Protein AF-A0A1W1H868-F1 (afdb_monomer_lite)

Structure (mmCIF, N/CA/C/O backbone):
data_AF-A0A1W1H868-F1
#
_entry.id   AF-A0A1W1H868-F1
#
loop_
_atom_site.group_PDB
_atom_site.id
_atom_site.type_symbol
_atom_site.label_atom_id
_atom_site.label_alt_id
_atom_site.label_comp_id
_atom_site.label_asym_id
_atom_site.label_entity_id
_atom_site.label_seq_id
_atom_site.pdbx_PDB_ins_code
_atom_site.Cartn_x
_atom_site.Cartn_y
_atom_site.Cartn_z
_atom_site.occupancy
_atom_site.B_iso_or_equiv
_atom_site.auth_seq_id
_atom_site.auth_comp_id
_atom_site.auth_asym_id
_atom_site.auth_atom_id
_atom_site.pdbx_PDB_model_num
ATOM 1 N N . MET A 1 1 ? -42.928 15.736 -30.503 1.00 44.91 1 MET A N 1
ATOM 2 C CA . MET A 1 1 ? -41.482 16.002 -30.664 1.00 44.91 1 MET A CA 1
ATOM 3 C C . MET A 1 1 ? -41.122 17.263 -29.892 1.00 44.91 1 MET A C 1
ATOM 5 O O . MET A 1 1 ? -41.537 18.339 -30.295 1.00 44.91 1 MET A O 1
ATOM 9 N N . ARG A 1 2 ? -40.428 17.141 -28.755 1.00 40.81 2 ARG A N 1
ATOM 10 C CA . ARG A 1 2 ? -39.846 18.272 -28.014 1.00 40.81 2 ARG A CA 1
ATOM 11 C C . ARG A 1 2 ? -38.346 18.014 -27.913 1.00 40.81 2 ARG A C 1
ATOM 13 O O . ARG A 1 2 ? -37.945 17.074 -27.236 1.00 40.81 2 ARG A O 1
ATOM 20 N N . LEU A 1 3 ? -37.556 18.799 -28.644 1.00 51.53 3 LEU A N 1
ATOM 21 C CA . LEU A 1 3 ? -36.102 18.819 -28.517 1.00 51.53 3 LEU A CA 1
ATOM 22 C C . LEU A 1 3 ? -35.737 19.536 -27.213 1.00 51.53 3 LEU A C 1
ATOM 24 O O . LEU A 1 3 ? -36.086 20.701 -27.033 1.00 51.53 3 LEU A O 1
ATOM 28 N N . PHE A 1 4 ? -35.026 18.843 -26.327 1.00 54.34 4 PHE A N 1
ATOM 29 C CA . PHE A 1 4 ? -34.315 19.463 -25.214 1.00 54.34 4 PHE A CA 1
ATOM 30 C C . PHE A 1 4 ? -32.932 19.897 -25.707 1.00 54.34 4 PHE A C 1
ATOM 32 O O . PHE A 1 4 ? -32.085 19.062 -26.014 1.00 54.34 4 PHE A O 1
ATOM 39 N N . PHE A 1 5 ? -32.720 21.208 -25.794 1.00 53.28 5 PHE A N 1
ATOM 40 C CA . PHE A 1 5 ? -31.397 21.803 -25.952 1.00 53.28 5 PHE A CA 1
ATOM 41 C C . PHE A 1 5 ? -30.721 21.860 -24.578 1.00 53.28 5 PHE A C 1
ATOM 43 O O . PHE A 1 5 ? -31.165 22.587 -23.692 1.00 53.28 5 PHE A O 1
ATOM 50 N N . LEU A 1 6 ? -29.649 21.088 -24.400 1.00 57.78 6 LEU A N 1
ATOM 51 C CA . LEU A 1 6 ? -28.722 21.229 -23.279 1.00 57.78 6 LEU A CA 1
ATOM 52 C C . LEU A 1 6 ? -27.732 22.350 -23.609 1.00 57.78 6 LEU A C 1
ATOM 54 O O . LEU A 1 6 ? -26.848 22.190 -24.449 1.00 57.78 6 LEU A O 1
ATOM 58 N N . THR A 1 7 ? -27.888 23.497 -22.956 1.00 54.53 7 THR A N 1
ATOM 59 C CA . THR A 1 7 ? -26.910 24.587 -22.986 1.00 54.53 7 THR A CA 1
ATOM 60 C C . THR A 1 7 ? -25.751 24.257 -22.047 1.00 54.53 7 THR A C 1
ATOM 62 O O . THR A 1 7 ? -25.921 24.230 -20.828 1.00 54.53 7 THR A O 1
ATOM 65 N N . PHE A 1 8 ? -24.571 24.012 -22.615 1.00 50.97 8 PHE A N 1
ATOM 66 C CA . PHE A 1 8 ? -23.306 23.931 -21.886 1.00 50.97 8 PHE A CA 1
ATOM 67 C C . PHE A 1 8 ? -22.877 25.334 -21.431 1.00 50.97 8 PHE A C 1
ATOM 69 O O . PHE A 1 8 ? -22.662 26.218 -22.258 1.00 50.97 8 PHE A O 1
ATOM 76 N N . TYR A 1 9 ? -22.720 25.531 -20.122 1.00 49.38 9 TYR A N 1
ATOM 77 C CA . TYR A 1 9 ? -22.023 26.693 -19.567 1.00 49.38 9 TYR A CA 1
ATOM 78 C C . TYR A 1 9 ? -20.514 26.401 -19.501 1.00 49.38 9 TYR A C 1
ATOM 80 O O . TYR A 1 9 ? -20.132 25.386 -18.914 1.00 49.38 9 TYR A O 1
ATOM 88 N N . PRO A 1 10 ? -19.636 27.262 -20.045 1.00 59.84 10 PRO A N 1
ATOM 89 C CA . PRO A 1 10 ? -18.201 27.134 -19.830 1.00 59.84 10 PRO A CA 1
ATOM 90 C C . PRO A 1 10 ? -17.824 27.588 -18.412 1.00 59.84 10 PRO A C 1
ATOM 92 O O . PRO A 1 10 ? -18.130 28.704 -17.989 1.00 59.84 10 PRO A O 1
ATOM 95 N N . VAL A 1 11 ? -17.133 26.714 -17.677 1.00 59.75 11 VAL A N 1
ATOM 96 C CA . VAL A 1 11 ? -16.491 27.032 -16.395 1.00 59.75 11 VAL A CA 1
ATOM 97 C C . VAL A 1 11 ? -15.183 27.766 -16.685 1.00 59.75 11 VAL A C 1
ATOM 99 O O . VAL A 1 11 ? -14.210 27.171 -17.142 1.00 59.75 11 VAL A O 1
ATOM 102 N N . SER A 1 12 ? -15.157 29.072 -16.425 1.00 51.81 12 SER A N 1
ATOM 103 C CA . SER A 1 12 ? -13.940 29.884 -16.499 1.00 51.81 12 SER A CA 1
ATOM 104 C C . SER A 1 12 ? -13.025 29.583 -15.310 1.00 51.81 12 SER A C 1
ATOM 106 O O . SER A 1 12 ? -13.289 30.017 -14.188 1.00 51.81 12 SER A O 1
ATOM 108 N N . VAL A 1 13 ? -11.932 28.861 -15.556 1.00 56.97 13 VAL A N 1
ATOM 109 C CA . VAL A 1 13 ? -10.847 28.663 -14.586 1.00 56.97 13 VAL A CA 1
ATOM 110 C C . VAL A 1 13 ? -9.992 29.932 -14.550 1.00 56.97 13 VAL A C 1
ATOM 112 O O . VAL A 1 13 ? -9.325 30.275 -15.525 1.00 56.97 13 VAL A O 1
ATOM 115 N N . LYS A 1 14 ? -10.028 30.657 -13.428 1.00 56.91 14 LYS A N 1
ATOM 116 C CA . LYS A 1 14 ? -9.094 31.755 -13.147 1.00 56.91 14 LYS A CA 1
ATOM 117 C C . LYS A 1 14 ? -7.753 31.156 -12.726 1.00 56.91 14 LYS A C 1
ATOM 119 O O . LYS A 1 14 ? -7.689 30.445 -11.728 1.00 56.91 14 LYS A O 1
ATOM 124 N N . TYR A 1 15 ? -6.700 31.450 -13.481 1.00 50.25 15 TYR A N 1
ATOM 125 C CA . TYR A 1 15 ? -5.325 31.167 -13.084 1.00 50.25 15 TYR A CA 1
ATOM 126 C C . TYR A 1 15 ? -4.805 32.327 -12.235 1.00 50.25 15 TYR A C 1
ATOM 128 O O . TYR A 1 15 ? -4.616 33.431 -12.746 1.00 50.25 15 TYR A O 1
ATOM 136 N N . ASP A 1 16 ? -4.563 32.072 -10.951 1.00 52.69 16 ASP A N 1
ATOM 137 C CA . ASP A 1 16 ? -3.791 32.984 -10.115 1.00 52.69 16 ASP A CA 1
ATOM 138 C C . ASP A 1 16 ? -2.312 32.899 -10.511 1.00 52.69 16 ASP A C 1
ATOM 140 O O . ASP A 1 16 ? -1.635 31.880 -10.358 1.00 52.69 16 ASP A O 1
ATOM 144 N N . SER A 1 17 ? -1.826 34.006 -11.067 1.00 49.69 17 SER A N 1
ATOM 145 C CA . SER A 1 17 ? -0.431 34.261 -11.406 1.00 49.69 17 SER A CA 1
ATOM 146 C C . SER A 1 17 ? 0.421 34.308 -10.134 1.00 49.69 17 SER A C 1
ATOM 148 O O . SER A 1 17 ? 0.502 35.341 -9.464 1.00 49.69 17 SER A O 1
ATOM 150 N N . VAL A 1 18 ? 1.106 33.210 -9.813 1.00 55.94 18 VAL A N 1
ATOM 151 C CA . VAL A 1 18 ? 2.129 33.187 -8.761 1.00 55.94 18 VAL A CA 1
ATOM 152 C C . VAL A 1 18 ? 3.376 33.919 -9.262 1.00 55.94 18 VAL A C 1
ATOM 154 O O . VAL A 1 18 ? 4.123 33.439 -10.113 1.00 55.94 18 VAL A O 1
ATOM 157 N N . MET A 1 19 ? 3.585 35.117 -8.719 1.00 54.78 19 MET A N 1
ATOM 158 C CA . MET A 1 19 ? 4.777 35.941 -8.903 1.00 54.78 19 MET A CA 1
ATOM 159 C C . MET A 1 19 ? 6.035 35.195 -8.428 1.00 54.78 19 MET A C 1
ATOM 161 O O . MET A 1 19 ? 6.217 34.941 -7.238 1.00 54.78 19 MET A O 1
ATOM 165 N N . PHE A 1 20 ? 6.935 34.900 -9.368 1.00 48.19 20 PHE A N 1
ATOM 166 C CA . PHE A 1 20 ? 8.292 34.421 -9.106 1.00 48.19 20 PHE A CA 1
ATOM 167 C C . PHE A 1 20 ? 9.118 35.499 -8.383 1.00 48.19 20 PHE A C 1
ATOM 169 O O . PHE A 1 20 ? 9.611 36.457 -8.983 1.00 48.19 20 PHE A O 1
ATOM 176 N N . GLY A 1 21 ? 9.305 35.318 -7.076 1.00 49.88 21 GLY A N 1
ATOM 177 C CA . GLY A 1 21 ? 10.262 36.076 -6.276 1.00 49.88 21 GLY A CA 1
ATOM 178 C C . GLY A 1 21 ? 11.700 35.647 -6.573 1.00 49.88 21 GLY A C 1
ATOM 179 O O . GLY A 1 21 ? 12.159 34.604 -6.116 1.00 49.88 21 GLY A O 1
ATOM 180 N N . LYS A 1 22 ? 12.437 36.485 -7.310 1.00 52.97 22 LYS A N 1
ATOM 181 C CA . LYS A 1 22 ? 13.898 36.410 -7.467 1.00 52.97 22 LYS A CA 1
ATOM 182 C C . LYS A 1 22 ? 14.609 36.674 -6.130 1.00 52.97 22 LYS A C 1
ATOM 184 O O . LYS A 1 22 ? 14.590 37.795 -5.635 1.00 52.97 22 LYS A O 1
ATOM 189 N N . LYS A 1 23 ? 15.318 35.672 -5.612 1.00 47.91 23 LYS A N 1
ATOM 190 C CA . LYS A 1 23 ? 16.499 35.737 -4.717 1.00 47.91 23 LYS A CA 1
ATOM 191 C C . LYS A 1 23 ? 17.136 34.342 -4.836 1.00 47.91 23 LYS A C 1
ATOM 193 O O . LYS A 1 23 ? 16.418 33.363 -4.767 1.00 47.91 23 LYS A O 1
ATOM 198 N N . LYS A 1 24 ? 18.430 34.136 -5.062 1.00 47.66 24 LYS A N 1
ATOM 199 C CA . LYS A 1 24 ? 19.599 34.815 -4.510 1.00 47.66 24 LYS A CA 1
ATOM 200 C C . LYS A 1 24 ? 20.794 34.447 -5.401 1.00 47.66 24 LYS A C 1
ATOM 202 O O . LYS A 1 24 ? 21.001 33.278 -5.707 1.00 47.66 24 LYS A O 1
ATOM 207 N N . LYS A 1 25 ? 21.569 35.448 -5.808 1.00 45.84 25 LYS A N 1
ATOM 208 C CA . LYS A 1 25 ? 22.889 35.290 -6.419 1.00 45.84 25 LYS A CA 1
ATOM 209 C C . LYS A 1 25 ? 23.877 35.327 -5.255 1.00 45.84 25 LYS A C 1
ATOM 211 O O . LYS A 1 25 ? 23.956 36.359 -4.598 1.00 45.84 25 LYS A O 1
ATOM 216 N N . ASN A 1 26 ? 24.579 34.236 -4.966 1.00 47.16 26 ASN A N 1
ATOM 217 C CA . ASN A 1 26 ? 25.913 34.373 -4.402 1.00 47.16 26 ASN A CA 1
ATOM 218 C C . ASN A 1 26 ? 26.821 33.285 -4.959 1.00 47.16 26 ASN A C 1
ATOM 220 O O . ASN A 1 26 ? 26.441 32.125 -5.076 1.00 47.16 26 ASN A O 1
ATOM 224 N N . LYS A 1 27 ? 27.968 33.766 -5.407 1.00 42.31 27 LYS A N 1
ATOM 225 C CA . LYS A 1 27 ? 28.966 33.136 -6.246 1.00 42.31 27 LYS A CA 1
ATOM 226 C C . LYS A 1 27 ? 30.199 33.091 -5.364 1.00 42.31 27 LYS A C 1
ATOM 228 O O . LYS A 1 27 ? 30.716 34.154 -5.049 1.00 42.31 27 LYS A O 1
ATOM 233 N N . GLU A 1 28 ? 30.645 31.911 -4.974 1.00 48.62 28 GLU A N 1
ATOM 234 C CA . GLU A 1 28 ? 32.000 31.740 -4.469 1.00 48.62 28 GLU A CA 1
ATOM 235 C C . GLU A 1 28 ? 32.584 30.495 -5.113 1.00 48.62 28 GLU A C 1
ATOM 237 O O . GLU A 1 28 ? 31.995 29.416 -5.103 1.00 48.62 28 GLU A O 1
ATOM 242 N N . ALA A 1 29 ? 33.686 30.746 -5.804 1.00 44.91 29 ALA A N 1
ATOM 243 C CA . ALA A 1 29 ? 34.499 29.788 -6.505 1.00 44.91 29 ALA A CA 1
ATOM 244 C C . ALA A 1 29 ? 35.615 29.335 -5.566 1.00 44.91 29 ALA A C 1
ATOM 246 O O . ALA A 1 29 ? 36.199 30.162 -4.869 1.00 44.91 29 ALA A O 1
ATOM 247 N N . SER A 1 30 ? 35.970 28.059 -5.640 1.00 47.06 30 SER A N 1
ATOM 248 C CA . SER A 1 30 ? 37.361 27.648 -5.489 1.00 47.06 30 SER A CA 1
ATOM 249 C C . SER A 1 30 ? 37.574 26.349 -6.259 1.00 47.06 30 SER A C 1
ATOM 251 O O . SER A 1 30 ? 37.166 25.276 -5.815 1.00 47.06 30 SER A O 1
ATOM 253 N N . ASP A 1 31 ? 38.211 26.481 -7.420 1.00 44.97 31 ASP A N 1
ATOM 254 C CA . ASP A 1 31 ? 39.017 25.437 -8.053 1.00 44.97 31 ASP A CA 1
ATOM 255 C C . ASP A 1 31 ? 40.109 25.013 -7.048 1.00 44.97 31 ASP A C 1
ATOM 257 O O . ASP A 1 31 ? 40.613 25.842 -6.293 1.00 44.97 31 ASP A O 1
ATOM 261 N N . THR A 1 32 ? 40.534 23.758 -6.929 1.00 43.00 32 THR A N 1
ATOM 262 C CA . THR A 1 32 ? 41.439 23.077 -7.871 1.00 43.00 32 THR A CA 1
ATOM 263 C C . THR A 1 32 ? 41.586 21.580 -7.488 1.00 43.00 32 THR A C 1
ATOM 265 O O . THR A 1 32 ? 41.161 21.184 -6.400 1.00 43.00 32 THR A O 1
ATOM 268 N N . PRO A 1 33 ? 42.161 20.740 -8.375 1.00 49.31 33 PRO A N 1
ATOM 269 C CA . PRO A 1 33 ? 41.929 19.299 -8.460 1.00 49.31 33 PRO A CA 1
ATOM 270 C C . PRO A 1 33 ? 43.054 18.452 -7.840 1.00 49.31 33 PRO A C 1
ATOM 272 O O . PRO A 1 33 ? 44.138 18.951 -7.549 1.00 49.31 33 PRO A O 1
ATOM 275 N N . SER A 1 34 ? 42.822 17.142 -7.724 1.00 39.66 34 SER A N 1
ATOM 276 C CA . SER A 1 34 ? 43.900 16.151 -7.661 1.00 39.66 34 SER A CA 1
ATOM 277 C C . SER A 1 34 ? 43.468 14.851 -8.330 1.00 39.66 34 SER A C 1
ATOM 279 O O . SER A 1 34 ? 42.377 14.334 -8.092 1.00 39.66 34 SER A O 1
ATOM 281 N N . ASP A 1 35 ? 44.372 14.371 -9.171 1.00 37.94 35 ASP A N 1
ATOM 282 C CA . ASP A 1 35 ? 44.277 13.283 -10.130 1.00 37.94 35 ASP A CA 1
ATOM 283 C C . ASP A 1 35 ? 44.266 11.867 -9.529 1.00 37.94 35 ASP A C 1
ATOM 285 O O . ASP A 1 35 ? 44.895 11.639 -8.502 1.00 37.94 35 ASP A O 1
ATOM 289 N N . SER A 1 36 ? 43.693 10.932 -10.314 1.00 39.12 36 SER A N 1
ATOM 290 C CA . SER A 1 36 ? 44.195 9.572 -10.668 1.00 39.12 36 SER A CA 1
ATOM 291 C C . SER A 1 36 ? 44.521 8.563 -9.534 1.00 39.12 36 SER A C 1
ATOM 293 O O . SER A 1 36 ? 44.859 8.933 -8.428 1.00 39.12 36 SER A O 1
ATOM 295 N N . ALA A 1 37 ? 44.485 7.234 -9.651 1.00 41.47 37 ALA A N 1
ATOM 296 C CA . ALA A 1 37 ? 44.401 6.250 -10.728 1.00 41.47 37 ALA A CA 1
ATOM 297 C C . ALA A 1 37 ? 43.884 4.933 -10.080 1.00 41.47 37 ALA A C 1
ATOM 299 O O . ALA A 1 37 ? 44.168 4.658 -8.918 1.00 41.47 37 ALA A O 1
ATOM 300 N N . ALA A 1 38 ? 42.958 4.196 -10.696 1.00 39.66 38 ALA A N 1
ATOM 301 C CA . ALA A 1 38 ? 43.199 2.948 -11.440 1.00 39.66 38 ALA A CA 1
ATOM 302 C C . ALA A 1 38 ? 44.133 1.907 -10.776 1.00 39.66 38 ALA A C 1
ATOM 304 O O . ALA A 1 38 ? 45.308 2.171 -10.551 1.00 39.66 38 ALA A O 1
ATOM 305 N N . GLY A 1 39 ? 43.637 0.674 -10.590 1.00 35.81 39 GLY A N 1
ATOM 306 C CA . GLY A 1 39 ? 44.491 -0.471 -10.245 1.00 35.81 39 GLY A CA 1
ATOM 307 C C . GLY A 1 39 ? 43.763 -1.751 -9.831 1.00 35.81 39 GLY A C 1
ATOM 308 O O . GLY A 1 39 ? 43.876 -2.183 -8.692 1.00 35.81 39 GLY A O 1
ATOM 309 N N . LYS A 1 40 ? 43.011 -2.361 -10.756 1.00 42.97 40 LYS A N 1
ATOM 310 C CA . LYS A 1 40 ? 42.574 -3.768 -10.691 1.00 42.97 40 LYS A CA 1
ATOM 311 C C . LYS A 1 40 ? 43.783 -4.667 -10.971 1.00 42.97 40 LYS A C 1
ATOM 313 O O . LYS A 1 40 ? 44.364 -4.526 -12.041 1.00 42.97 40 LYS A O 1
ATOM 318 N N . GLU A 1 41 ? 44.043 -5.668 -10.134 1.00 37.66 41 GLU A N 1
ATOM 319 C CA . GLU A 1 41 ? 44.729 -6.886 -10.579 1.00 37.66 41 GLU A CA 1
ATOM 320 C C . GLU A 1 41 ? 44.014 -8.147 -10.088 1.00 37.66 41 GLU A C 1
ATOM 322 O O . GLU A 1 41 ? 43.570 -8.276 -8.950 1.00 37.66 41 GLU A O 1
ATOM 327 N N . THR A 1 42 ? 43.860 -9.066 -11.034 1.00 39.38 42 THR A N 1
ATOM 328 C CA . THR A 1 42 ? 43.300 -10.408 -10.927 1.00 39.38 42 THR A CA 1
ATOM 329 C C . THR A 1 42 ? 44.325 -11.339 -11.557 1.00 39.38 42 THR A C 1
ATOM 331 O O . THR A 1 42 ? 44.744 -11.059 -12.678 1.00 39.38 42 THR A O 1
ATOM 334 N N . LYS A 1 43 ? 44.684 -12.422 -10.858 1.00 37.44 43 LYS A N 1
ATOM 335 C CA . LYS A 1 43 ? 45.305 -13.705 -11.279 1.00 37.44 43 LYS A CA 1
ATOM 336 C C . LYS A 1 43 ? 45.974 -14.273 -10.008 1.00 37.44 43 LYS A C 1
ATOM 338 O O . LYS A 1 43 ? 46.397 -13.508 -9.163 1.00 37.44 43 LYS A O 1
ATOM 343 N N . GLU A 1 44 ? 46.045 -15.566 -9.723 1.00 34.66 44 GLU A N 1
ATOM 344 C CA . GLU A 1 44 ? 46.308 -16.679 -10.616 1.00 34.66 44 GLU A CA 1
ATOM 345 C C . GLU A 1 44 ? 46.010 -18.031 -9.929 1.00 34.66 44 GLU A C 1
ATOM 347 O O . GLU A 1 44 ? 45.843 -18.156 -8.720 1.00 34.66 44 GLU A O 1
ATOM 352 N N . SER A 1 45 ? 45.969 -19.044 -10.781 1.00 36.06 45 SER A N 1
ATOM 353 C CA . SER A 1 45 ? 45.709 -20.474 -10.629 1.00 36.06 45 SER A CA 1
ATOM 354 C C . SER A 1 45 ? 46.638 -21.315 -9.732 1.00 36.06 45 SER A C 1
ATOM 356 O O . SER A 1 45 ? 47.841 -21.081 -9.702 1.00 36.06 45 SER A O 1
ATOM 358 N N . LYS A 1 46 ? 46.112 -22.449 -9.228 1.00 40.25 46 LYS A N 1
ATOM 359 C CA . LYS A 1 46 ? 46.687 -23.830 -9.296 1.00 40.25 46 LYS A CA 1
ATOM 360 C C . LYS A 1 46 ? 45.748 -24.789 -8.538 1.00 40.25 46 LYS A C 1
ATOM 362 O O . LYS A 1 46 ? 45.415 -24.518 -7.399 1.00 40.25 46 LYS A O 1
ATOM 367 N N . LYS A 1 47 ? 45.124 -25.819 -9.123 1.00 35.22 47 LYS A N 1
ATOM 368 C CA . LYS A 1 47 ? 45.601 -27.046 -9.807 1.00 35.22 47 LYS A CA 1
ATOM 369 C C . LYS A 1 47 ? 46.312 -28.053 -8.883 1.00 35.22 47 LYS A C 1
ATOM 371 O O . LYS A 1 47 ? 47.501 -27.930 -8.627 1.00 35.22 47 LYS A O 1
ATOM 376 N N . GLY A 1 48 ? 45.582 -29.116 -8.543 1.00 35.94 48 GLY A N 1
ATOM 377 C CA . GLY A 1 48 ? 46.035 -30.454 -8.120 1.00 35.94 48 GLY A CA 1
ATOM 378 C C . GLY A 1 48 ? 44.773 -31.260 -7.785 1.00 35.94 48 GLY A C 1
ATOM 379 O O . GLY A 1 48 ? 43.981 -30.785 -6.988 1.00 35.94 48 GLY A O 1
ATOM 380 N N . LYS A 1 49 ? 44.344 -32.350 -8.435 1.00 36.44 49 LYS A N 1
ATOM 381 C CA . LYS A 1 49 ? 44.930 -33.488 -9.175 1.00 36.44 49 LYS A CA 1
ATOM 382 C C . LYS A 1 49 ? 45.709 -34.499 -8.314 1.00 36.44 49 LYS A C 1
ATOM 384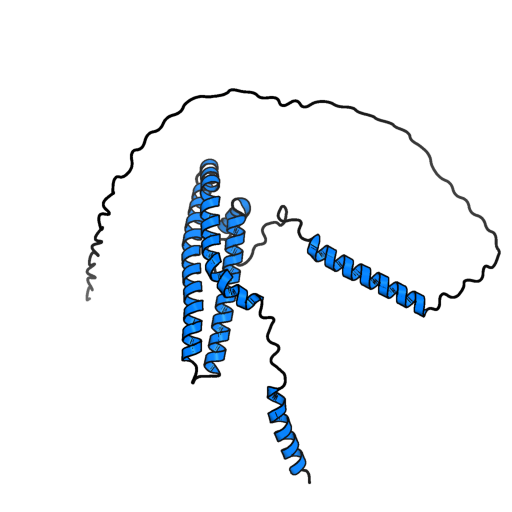 O O . LYS A 1 49 ? 46.929 -34.462 -8.274 1.00 36.44 49 LYS A O 1
ATOM 389 N N . GLY A 1 50 ? 44.967 -35.467 -7.773 1.00 35.22 50 GLY A N 1
ATOM 390 C CA . GLY A 1 50 ? 45.352 -36.850 -7.420 1.00 35.22 50 GLY A CA 1
ATOM 391 C C . GLY A 1 50 ? 44.030 -37.608 -7.182 1.00 35.22 50 GLY A C 1
ATOM 392 O O . GLY A 1 50 ? 43.220 -37.087 -6.430 1.00 35.22 50 GLY A O 1
ATOM 393 N N . LYS A 1 51 ? 43.554 -38.631 -7.914 1.00 37.47 51 LYS A N 1
ATOM 394 C CA . LYS A 1 51 ? 44.055 -39.894 -8.514 1.00 37.47 51 LYS A CA 1
ATOM 395 C C . LYS A 1 51 ? 44.368 -41.018 -7.499 1.00 37.47 51 LYS A C 1
ATOM 397 O O . LYS A 1 51 ? 45.313 -40.882 -6.736 1.00 37.47 51 LYS A O 1
ATOM 402 N N . GLY A 1 52 ? 43.613 -42.125 -7.625 1.00 32.50 52 GLY A N 1
ATOM 403 C CA . GLY A 1 52 ? 43.753 -43.458 -6.988 1.00 32.50 52 GLY A CA 1
ATOM 404 C C . GLY A 1 52 ? 42.444 -43.863 -6.277 1.00 32.50 52 GLY A C 1
ATOM 405 O O . GLY A 1 52 ? 42.118 -43.203 -5.303 1.00 32.50 52 GLY A O 1
ATOM 406 N N . ALA A 1 53 ? 41.538 -44.744 -6.750 1.00 40.25 53 ALA A N 1
ATOM 407 C CA . ALA A 1 53 ? 41.653 -46.138 -7.248 1.00 40.25 53 ALA A CA 1
ATOM 408 C C . ALA A 1 53 ? 42.318 -47.034 -6.180 1.00 40.25 53 ALA A C 1
ATOM 410 O O . ALA A 1 53 ? 43.374 -46.642 -5.701 1.00 40.25 53 ALA A O 1
ATOM 411 N N . THR A 1 54 ? 41.832 -48.182 -5.695 1.00 35.81 54 THR A N 1
ATOM 412 C CA . THR A 1 54 ? 40.807 -49.205 -6.023 1.00 35.81 54 THR A CA 1
ATOM 413 C C . THR A 1 54 ? 40.577 -49.953 -4.672 1.00 35.81 54 THR A C 1
ATOM 415 O O . THR A 1 54 ? 41.381 -49.777 -3.762 1.00 35.81 54 THR A O 1
ATOM 418 N N . GLU A 1 55 ? 39.502 -50.684 -4.371 1.00 39.00 55 GLU A N 1
ATOM 419 C CA . GLU A 1 55 ? 39.367 -52.135 -4.619 1.00 39.00 55 GLU A CA 1
ATOM 420 C C . GLU A 1 55 ? 38.351 -52.727 -3.614 1.00 39.00 55 GLU A C 1
ATOM 422 O O . GLU A 1 55 ? 38.127 -52.175 -2.535 1.00 39.00 55 GLU A O 1
ATOM 427 N N . GLU A 1 56 ? 37.690 -53.801 -4.034 1.00 38.31 56 GLU A N 1
ATOM 428 C CA . GLU A 1 56 ? 36.494 -54.431 -3.472 1.00 38.31 56 GLU A CA 1
ATOM 429 C C . GLU A 1 56 ? 36.697 -55.250 -2.175 1.00 38.31 56 GLU A C 1
ATOM 431 O O . GLU A 1 56 ? 37.786 -55.720 -1.863 1.00 38.31 56 GLU A O 1
ATOM 436 N N . LEU A 1 57 ? 35.568 -55.408 -1.457 1.00 45.78 57 LEU A N 1
ATOM 437 C CA . LEU A 1 57 ? 35.063 -56.549 -0.652 1.00 45.78 57 LEU A CA 1
ATOM 438 C C . LEU A 1 57 ? 35.924 -57.836 -0.591 1.00 45.78 57 LEU A C 1
ATOM 440 O O . LEU A 1 57 ? 36.466 -58.240 -1.615 1.00 45.78 57 LEU A O 1
ATOM 444 N N . PRO A 1 58 ? 35.919 -58.601 0.534 1.00 48.91 58 PRO A N 1
ATOM 445 C CA . PRO A 1 58 ? 34.680 -59.203 1.058 1.00 48.91 58 PRO A CA 1
ATOM 446 C C . PRO A 1 58 ? 34.586 -59.420 2.590 1.00 48.91 58 PRO A C 1
ATOM 448 O O . PRO A 1 58 ? 35.560 -59.368 3.336 1.00 48.91 58 PRO A O 1
ATOM 451 N N . GLN A 1 59 ? 33.362 -59.708 3.053 1.00 46.16 59 GLN A N 1
ATOM 452 C CA . GLN A 1 59 ? 33.094 -60.380 4.336 1.00 46.16 59 GLN A CA 1
ATOM 453 C C . GLN A 1 59 ? 33.609 -61.837 4.298 1.00 46.16 59 GLN A C 1
ATOM 455 O O . GLN A 1 59 ? 33.734 -62.402 3.210 1.00 46.16 59 GLN A O 1
ATOM 460 N N . PRO A 1 60 ? 33.854 -62.482 5.456 1.00 49.38 60 PRO A N 1
ATOM 461 C CA . PRO A 1 60 ? 32.798 -63.334 6.012 1.00 49.38 60 PRO A CA 1
ATOM 462 C C . PRO A 1 60 ? 32.731 -63.401 7.551 1.00 49.38 60 PRO A C 1
ATOM 464 O O . PRO A 1 60 ? 33.584 -62.932 8.299 1.00 49.38 60 PRO A O 1
ATOM 467 N N . GLU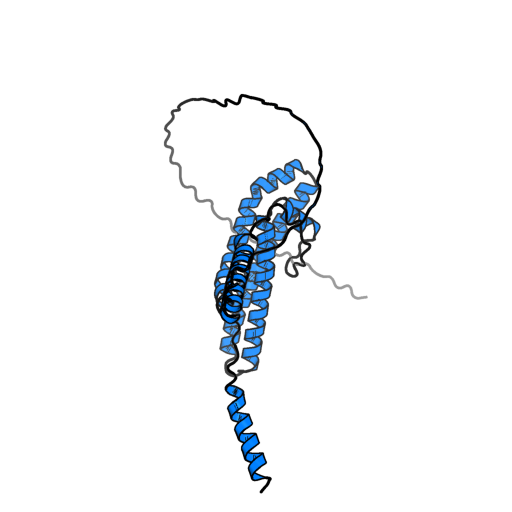 A 1 61 ? 31.628 -64.007 7.971 1.00 48.16 61 GLU A N 1
ATOM 468 C CA . GLU A 1 61 ? 31.112 -64.302 9.303 1.00 48.16 61 GLU A CA 1
ATOM 469 C C . GLU A 1 61 ? 32.067 -65.082 10.234 1.00 48.16 61 GLU A C 1
ATOM 471 O O . GLU A 1 61 ? 32.858 -65.907 9.785 1.00 48.16 61 GLU A O 1
ATOM 476 N N . SER A 1 62 ? 31.906 -64.934 11.559 1.00 41.28 62 SER A N 1
ATOM 477 C CA . SER A 1 62 ? 31.490 -66.049 12.444 1.00 41.28 62 SER A CA 1
ATOM 478 C C . SER A 1 62 ? 31.586 -65.736 13.952 1.00 41.28 62 SER A C 1
ATOM 480 O O . SER A 1 62 ? 32.563 -65.204 14.465 1.00 41.28 62 SER A O 1
ATOM 482 N N . ASN A 1 63 ? 30.493 -66.086 14.640 1.00 40.66 63 ASN A N 1
ATOM 483 C CA . ASN A 1 63 ? 30.317 -66.537 16.030 1.00 40.66 63 ASN A CA 1
ATOM 484 C C . ASN A 1 63 ? 31.461 -66.399 17.061 1.00 40.66 63 ASN A C 1
ATOM 486 O O . ASN A 1 63 ? 32.490 -67.046 16.927 1.00 40.66 63 ASN A O 1
ATOM 490 N N . ALA A 1 64 ? 31.150 -65.834 18.239 1.00 36.75 64 ALA A N 1
ATOM 491 C CA . ALA A 1 64 ? 31.008 -66.628 19.474 1.00 36.75 64 ALA A CA 1
ATOM 492 C C . ALA A 1 64 ? 30.595 -65.796 20.705 1.00 36.75 64 ALA A C 1
ATOM 494 O O . ALA A 1 64 ? 30.859 -64.608 20.848 1.00 36.75 64 ALA A O 1
ATOM 495 N N . LYS A 1 65 ? 29.913 -66.513 21.596 1.00 34.97 65 LYS A N 1
ATOM 496 C CA . LYS A 1 65 ? 29.287 -66.141 22.866 1.00 34.97 65 LYS A CA 1
ATOM 497 C C . LYS A 1 65 ? 30.231 -65.513 23.903 1.00 34.97 65 LYS A C 1
ATOM 499 O O . LYS A 1 65 ? 31.324 -66.010 24.134 1.00 34.97 65 LYS A O 1
ATOM 504 N N . GLY A 1 66 ? 29.646 -64.622 24.711 1.00 35.59 66 GLY A N 1
ATOM 505 C CA . GLY A 1 66 ? 29.777 -64.695 26.172 1.00 35.59 66 GLY A CA 1
ATOM 506 C C . GLY A 1 66 ? 30.508 -63.541 26.858 1.00 35.59 66 GLY A C 1
ATOM 507 O O . GLY A 1 66 ? 31.727 -63.472 26.863 1.00 35.59 66 GLY A O 1
ATOM 508 N N . SER A 1 67 ? 29.761 -62.691 27.564 1.00 37.06 67 SER A N 1
ATOM 509 C CA . SER A 1 67 ? 29.938 -62.483 29.014 1.00 37.06 67 SER A CA 1
ATOM 510 C C . SER A 1 67 ? 29.050 -61.337 29.498 1.00 37.06 67 SER A C 1
ATOM 512 O O . SER A 1 67 ? 28.972 -60.257 28.914 1.00 37.06 67 SER A O 1
ATOM 514 N N . GLY A 1 68 ? 28.306 -61.611 30.566 1.00 46.59 68 GLY A N 1
ATOM 515 C CA . GLY A 1 68 ? 27.361 -60.677 31.150 1.00 46.59 68 GLY A CA 1
ATOM 516 C C . GLY A 1 68 ? 28.044 -59.425 31.690 1.00 46.59 68 GLY A C 1
ATOM 517 O O . GLY A 1 68 ? 28.940 -59.490 32.526 1.00 46.59 68 GLY A O 1
ATOM 518 N N . LYS A 1 69 ? 27.524 -58.262 31.301 1.00 40.09 69 LYS A N 1
ATOM 519 C CA . LYS A 1 69 ? 27.615 -57.050 32.113 1.00 40.09 69 LYS A CA 1
ATOM 520 C C . LYS A 1 69 ? 26.205 -56.558 32.378 1.00 40.09 69 LYS A C 1
ATOM 522 O O . LYS A 1 69 ? 25.466 -56.207 31.463 1.00 40.09 69 LYS A O 1
ATOM 527 N N . LYS A 1 70 ? 25.843 -56.596 33.663 1.00 48.00 70 LYS A N 1
ATOM 528 C CA . LYS A 1 70 ? 24.599 -56.098 34.252 1.00 48.00 70 LYS A CA 1
ATOM 529 C C . LYS A 1 70 ? 24.236 -54.746 33.623 1.00 48.00 70 LYS A C 1
ATOM 531 O O . LYS A 1 70 ? 24.819 -53.724 33.985 1.00 48.00 70 LYS A O 1
ATOM 536 N N . LYS A 1 71 ? 23.274 -54.727 32.692 1.00 47.78 71 LYS A N 1
ATOM 537 C CA . LYS A 1 71 ? 22.632 -53.484 32.256 1.00 47.78 71 LYS A CA 1
ATOM 538 C C . LYS A 1 71 ? 21.874 -52.958 33.468 1.00 47.78 71 LYS A C 1
ATOM 540 O O . LYS A 1 71 ? 20.807 -53.462 33.806 1.00 47.78 71 LYS A O 1
ATOM 545 N N . LYS A 1 72 ? 22.473 -51.987 34.166 1.00 54.94 72 LYS A N 1
ATOM 546 C CA . LYS A 1 72 ? 21.762 -51.140 35.125 1.00 54.94 72 LYS A CA 1
ATOM 547 C C . LYS A 1 72 ? 20.521 -50.645 34.393 1.00 54.94 72 LYS A C 1
ATOM 549 O O . LYS A 1 72 ? 20.653 -49.907 33.420 1.00 54.94 72 LYS A O 1
ATOM 554 N N . PHE A 1 73 ? 19.348 -51.107 34.819 1.00 49.47 73 PHE A N 1
ATOM 555 C CA . PHE A 1 73 ? 18.073 -50.552 34.396 1.00 49.47 73 PHE A CA 1
ATOM 556 C C . PHE A 1 73 ? 18.130 -49.059 34.720 1.00 49.47 73 PHE A C 1
ATOM 558 O O . PHE A 1 73 ? 17.943 -48.652 35.868 1.00 49.47 73 PHE A O 1
ATOM 565 N N . PHE A 1 74 ? 18.463 -48.237 33.722 1.00 55.72 74 PHE A N 1
ATOM 566 C CA . PHE A 1 74 ? 18.145 -46.823 33.763 1.00 55.72 74 PHE A CA 1
ATOM 567 C C . PHE A 1 74 ? 16.641 -46.791 33.973 1.00 55.72 74 PHE A C 1
ATOM 569 O O . PHE A 1 74 ? 15.879 -47.259 33.130 1.00 55.72 74 PHE A O 1
ATOM 576 N N . THR A 1 75 ? 16.246 -46.374 35.172 1.00 65.94 75 THR A N 1
ATOM 577 C CA . THR A 1 75 ? 14.863 -46.339 35.629 1.00 65.94 75 THR A CA 1
ATOM 578 C C . THR A 1 75 ? 14.048 -45.728 34.500 1.00 65.94 75 THR A C 1
ATOM 580 O O . THR A 1 75 ? 14.376 -44.626 34.078 1.00 65.94 75 THR A O 1
ATOM 583 N N . ILE A 1 76 ? 13.050 -46.435 33.966 1.00 70.44 76 ILE A N 1
ATOM 584 C CA . ILE A 1 76 ? 12.298 -46.041 32.755 1.00 70.44 76 ILE A CA 1
ATOM 585 C C . ILE A 1 76 ? 11.850 -44.565 32.813 1.00 70.44 76 ILE A C 1
ATOM 587 O O . ILE A 1 76 ? 11.897 -43.851 31.816 1.00 70.44 76 ILE A O 1
ATOM 591 N N . LYS A 1 77 ? 11.566 -44.063 34.022 1.00 72.12 77 LYS A N 1
ATOM 592 C CA . LYS A 1 77 ? 11.310 -42.646 34.330 1.00 72.12 77 LYS A CA 1
ATOM 593 C C . LYS A 1 77 ? 12.410 -41.675 33.854 1.00 72.12 77 LYS A C 1
ATOM 595 O O . LYS A 1 77 ? 12.091 -40.623 33.316 1.00 72.12 77 LYS A O 1
ATOM 600 N N . LYS A 1 78 ? 13.693 -42.019 34.007 1.00 78.19 78 LYS A N 1
ATOM 601 C CA . LYS A 1 78 ? 14.834 -41.224 33.518 1.00 78.19 78 LYS A CA 1
ATOM 602 C C . LYS A 1 78 ? 14.929 -41.225 31.991 1.00 78.19 78 LYS A C 1
ATOM 604 O O . LYS A 1 78 ? 15.280 -40.197 31.428 1.00 78.19 78 LYS A O 1
ATOM 609 N N . MET A 1 79 ? 14.580 -42.329 31.322 1.00 78.94 79 MET A N 1
ATOM 610 C CA . MET A 1 79 ? 14.525 -42.357 29.852 1.00 78.94 79 MET A CA 1
ATOM 611 C C . MET A 1 79 ? 13.399 -41.473 29.310 1.00 78.94 79 MET A C 1
ATOM 613 O O . MET A 1 79 ? 13.633 -40.707 28.383 1.00 78.94 79 MET A O 1
ATOM 617 N N . ILE A 1 80 ? 12.213 -41.515 29.926 1.00 83.19 80 ILE A N 1
ATOM 618 C CA . ILE A 1 80 ? 11.088 -40.646 29.544 1.00 83.19 80 ILE A CA 1
ATOM 619 C C . ILE A 1 80 ? 11.453 -39.169 29.744 1.00 83.19 80 ILE A C 1
ATOM 621 O O . ILE A 1 80 ? 11.182 -38.349 28.873 1.00 83.19 80 ILE A O 1
ATOM 625 N N . PHE A 1 81 ? 12.122 -38.834 30.852 1.00 85.31 81 PHE A N 1
ATOM 626 C CA . PHE A 1 81 ? 12.563 -37.464 31.116 1.00 85.31 81 PHE A CA 1
ATOM 627 C C . PHE A 1 81 ? 13.570 -36.960 30.070 1.00 85.31 81 PHE A C 1
ATOM 629 O O . PHE A 1 81 ? 13.419 -35.858 29.553 1.00 85.31 81 PHE A O 1
ATOM 636 N N . ILE A 1 82 ? 14.558 -37.782 29.700 1.00 85.38 82 ILE A N 1
ATOM 637 C CA . ILE A 1 82 ? 15.532 -37.443 28.649 1.00 85.38 82 ILE A CA 1
ATOM 638 C C . ILE A 1 82 ? 14.838 -37.277 27.290 1.00 85.38 82 ILE A C 1
ATOM 640 O O . ILE A 1 82 ? 15.165 -36.357 26.543 1.00 85.38 82 ILE A O 1
ATOM 644 N N . LEU A 1 83 ? 13.854 -38.125 26.984 1.00 86.31 83 LEU A N 1
ATOM 645 C CA . LEU A 1 83 ? 13.113 -38.066 25.726 1.00 86.31 83 LEU A CA 1
ATOM 646 C C . LEU A 1 83 ? 12.220 -36.818 25.640 1.00 86.31 83 LEU A C 1
ATOM 648 O O . LEU A 1 83 ? 12.182 -36.177 24.592 1.00 86.31 83 LEU A O 1
ATOM 652 N N . MET A 1 84 ? 11.583 -36.407 26.742 1.00 85.62 84 MET A N 1
ATOM 653 C CA . MET A 1 84 ? 10.876 -35.122 26.809 1.00 85.62 84 MET A CA 1
ATOM 654 C C . MET A 1 84 ? 11.820 -33.931 26.646 1.00 85.62 84 MET A C 1
ATOM 656 O O . MET A 1 84 ? 11.471 -32.972 25.963 1.00 85.62 84 MET A O 1
ATOM 660 N N . LEU A 1 85 ? 13.018 -33.989 27.231 1.00 87.44 85 LEU A N 1
ATOM 661 C CA . LEU A 1 85 ? 13.992 -32.906 27.118 1.00 87.44 85 LEU A CA 1
ATOM 662 C C . LEU A 1 85 ? 14.506 -32.767 25.676 1.00 87.44 85 LEU A C 1
ATOM 664 O O . LEU A 1 85 ? 14.588 -31.659 25.155 1.00 87.44 85 LEU A O 1
ATOM 668 N N . LEU A 1 86 ? 14.759 -33.888 24.992 1.00 90.81 86 LEU A N 1
ATOM 669 C CA . LEU A 1 86 ? 15.095 -33.909 23.565 1.00 90.81 86 LEU A CA 1
ATOM 670 C C . LEU A 1 86 ? 13.950 -33.390 22.689 1.00 90.81 86 LEU A C 1
ATOM 672 O O . LEU A 1 86 ? 14.199 -32.607 21.775 1.00 90.81 86 LEU A O 1
ATOM 676 N N . ALA A 1 87 ? 12.703 -33.770 22.981 1.00 87.81 87 ALA A N 1
ATOM 677 C CA . ALA A 1 87 ? 11.536 -33.257 22.267 1.00 87.81 87 ALA A CA 1
ATOM 678 C C . ALA A 1 87 ? 11.378 -31.740 22.457 1.00 87.81 87 ALA A C 1
ATOM 680 O O . ALA A 1 87 ? 11.139 -31.026 21.487 1.00 87.81 87 ALA A O 1
ATOM 681 N N . ALA A 1 88 ? 11.583 -31.227 23.673 1.00 87.19 88 ALA A N 1
ATOM 682 C CA . ALA A 1 88 ? 11.536 -29.794 23.951 1.00 87.19 88 ALA A CA 1
ATOM 683 C C . ALA A 1 88 ? 12.624 -29.023 23.185 1.00 87.19 88 ALA A C 1
ATOM 685 O O . ALA A 1 88 ? 12.331 -27.988 22.590 1.00 87.19 88 ALA A O 1
ATOM 686 N N . VAL A 1 89 ? 13.853 -29.550 23.129 1.00 89.88 89 VAL A N 1
ATOM 687 C CA . VAL A 1 89 ? 14.949 -28.948 22.351 1.00 89.88 89 VAL A CA 1
ATOM 688 C C . VAL A 1 89 ? 14.664 -29.007 20.848 1.00 89.88 89 VAL A C 1
ATOM 690 O O . VAL A 1 89 ? 14.904 -28.024 20.153 1.00 89.88 89 VAL A O 1
ATOM 693 N N . ALA A 1 90 ? 14.102 -30.106 20.339 1.00 86.44 90 ALA A N 1
ATOM 694 C CA . ALA A 1 90 ? 13.724 -30.227 18.932 1.00 86.44 90 ALA A CA 1
ATOM 695 C C . ALA A 1 90 ? 12.592 -29.260 18.548 1.00 86.44 90 ALA A C 1
ATOM 697 O O . ALA A 1 90 ? 12.672 -28.615 17.506 1.00 86.44 90 ALA A O 1
ATOM 698 N N . ILE A 1 91 ? 11.570 -29.103 19.397 1.00 84.06 91 ILE A N 1
ATOM 699 C CA . ILE A 1 91 ? 10.466 -28.158 19.172 1.00 84.06 91 ILE A CA 1
ATOM 700 C C . ILE A 1 91 ? 10.978 -26.716 19.244 1.00 84.06 91 ILE A C 1
ATOM 702 O O . ILE A 1 91 ? 10.686 -25.924 18.352 1.00 84.06 91 ILE A O 1
ATOM 706 N N . ALA A 1 92 ? 11.785 -26.373 20.252 1.00 82.69 92 ALA A N 1
ATOM 707 C CA . ALA A 1 92 ? 12.374 -25.041 20.373 1.00 82.69 92 ALA A CA 1
ATOM 708 C C . ALA A 1 92 ? 13.305 -24.725 19.191 1.00 82.69 92 ALA A C 1
ATOM 710 O O . ALA A 1 92 ? 13.204 -23.653 18.597 1.00 82.69 92 ALA A O 1
ATOM 711 N N . GLY A 1 93 ? 14.150 -25.679 18.794 1.00 86.62 93 GLY A N 1
ATOM 712 C CA . GLY A 1 93 ? 15.012 -25.570 17.619 1.00 86.62 93 GLY A CA 1
ATOM 713 C C . GLY A 1 93 ? 14.215 -25.419 16.324 1.00 86.62 93 GLY A C 1
ATOM 714 O O . GLY A 1 93 ? 14.561 -24.582 15.497 1.00 86.62 93 GLY A O 1
ATOM 715 N N . PHE A 1 94 ? 13.107 -26.149 16.172 1.00 83.06 94 PHE A N 1
ATOM 716 C CA . PHE A 1 94 ? 12.204 -26.014 15.031 1.00 83.06 94 PHE A CA 1
ATOM 717 C C . PHE A 1 94 ? 11.535 -24.638 14.996 1.00 83.06 94 PHE A C 1
ATOM 719 O O . PHE A 1 94 ? 11.498 -24.020 13.939 1.00 83.06 94 PHE A O 1
ATOM 726 N N . VAL A 1 95 ? 11.064 -24.112 16.132 1.00 83.06 95 VAL A N 1
ATOM 727 C CA . VAL A 1 95 ? 10.461 -22.769 16.219 1.00 83.06 95 VAL A CA 1
ATOM 728 C C . VAL A 1 95 ? 11.487 -21.682 15.897 1.00 83.06 95 VAL A C 1
ATOM 730 O O . VAL A 1 95 ? 11.208 -20.813 15.071 1.00 83.06 95 VAL A O 1
ATOM 733 N N . VAL A 1 96 ? 12.693 -21.755 16.469 1.00 83.56 96 VAL A N 1
ATOM 734 C CA . VAL A 1 96 ? 13.785 -20.819 16.156 1.00 83.56 96 VAL A CA 1
ATOM 735 C C . VAL A 1 96 ? 14.165 -20.920 14.680 1.00 83.56 96 VAL A C 1
ATOM 737 O O . VAL A 1 96 ? 14.254 -19.895 14.014 1.00 83.56 96 VAL A O 1
ATOM 740 N N . TYR A 1 97 ? 14.288 -22.128 14.124 1.00 79.88 97 TYR A N 1
ATOM 741 C CA . TYR A 1 97 ? 14.542 -22.331 12.697 1.00 79.88 97 TYR A CA 1
ATOM 742 C C . TYR A 1 97 ? 13.448 -21.697 11.824 1.00 79.88 97 TYR A C 1
ATOM 744 O O . TYR A 1 97 ? 13.733 -20.978 10.869 1.00 79.88 97 TYR A O 1
ATOM 752 N N . ARG A 1 98 ? 12.178 -21.877 12.194 1.00 77.94 98 ARG A N 1
ATOM 753 C CA . ARG A 1 98 ? 11.026 -21.347 11.456 1.00 77.94 98 ARG A CA 1
ATOM 754 C C . ARG A 1 98 ? 10.903 -19.824 11.544 1.00 77.94 98 ARG A C 1
ATOM 756 O O . ARG A 1 98 ? 10.343 -19.239 10.624 1.00 77.94 98 ARG A O 1
ATOM 763 N N . ILE A 1 99 ? 11.396 -19.193 12.611 1.00 78.38 99 ILE A N 1
ATOM 764 C CA . ILE A 1 99 ? 11.362 -17.732 12.797 1.00 78.38 99 ILE A CA 1
ATOM 765 C C . ILE A 1 99 ? 12.603 -17.059 12.191 1.00 78.38 99 ILE A C 1
ATOM 767 O O . ILE A 1 99 ? 12.474 -16.034 11.525 1.00 78.38 99 ILE A O 1
ATOM 771 N N . TYR A 1 100 ? 13.794 -17.627 12.397 1.00 71.75 100 TYR A N 1
ATOM 772 C CA . TYR A 1 100 ? 15.059 -17.019 11.973 1.00 71.75 100 TYR A CA 1
ATOM 773 C C . TYR A 1 100 ? 15.497 -17.424 10.563 1.00 71.75 100 TYR A C 1
ATOM 775 O O . TYR A 1 100 ? 15.992 -16.578 9.825 1.00 71.75 100 TYR A O 1
ATOM 783 N N . PHE A 1 101 ? 15.305 -18.685 10.162 1.00 62.66 101 PHE A N 1
ATOM 784 C CA . PHE A 1 101 ? 15.813 -19.198 8.883 1.00 62.66 101 PHE A CA 1
ATOM 785 C C . PHE A 1 101 ? 14.773 -19.205 7.751 1.00 62.66 101 PHE A C 1
ATOM 787 O O . PHE A 1 101 ? 15.158 -19.340 6.596 1.00 62.66 101 PHE A O 1
ATOM 794 N N . LYS A 1 102 ? 13.481 -18.939 8.015 1.00 53.62 102 LYS A N 1
ATOM 795 C CA . LYS A 1 102 ? 12.496 -18.597 6.958 1.00 53.62 102 LYS A CA 1
ATOM 796 C C . LYS A 1 102 ? 12.539 -17.119 6.523 1.00 53.62 102 LYS A C 1
ATOM 798 O O . LYS A 1 102 ? 11.533 -16.573 6.080 1.00 53.62 102 LYS A O 1
ATOM 803 N N . LYS A 1 103 ? 13.698 -16.467 6.646 1.00 50.78 103 LYS A N 1
ATOM 804 C CA . LYS A 1 103 ? 13.987 -15.165 6.015 1.00 50.78 103 LYS A CA 1
ATOM 805 C C . LYS A 1 103 ? 14.908 -15.285 4.787 1.00 50.78 103 LYS A C 1
ATOM 807 O O . LYS A 1 103 ? 15.548 -14.315 4.403 1.00 50.78 103 LYS A O 1
ATOM 812 N N . ALA A 1 104 ? 14.948 -16.459 4.166 1.00 49.56 104 ALA A N 1
ATOM 813 C CA . ALA A 1 104 ? 15.410 -16.688 2.798 1.00 49.56 104 ALA A CA 1
ATOM 814 C C . ALA A 1 104 ? 14.228 -17.392 2.100 1.00 49.56 104 ALA A C 1
ATOM 816 O O . ALA A 1 104 ? 13.724 -18.373 2.637 1.00 49.56 104 ALA A O 1
ATOM 817 N N . ASP A 1 105 ? 13.576 -16.876 1.061 1.00 43.16 105 ASP A N 1
ATOM 818 C CA . ASP A 1 105 ? 14.111 -16.222 -0.125 1.00 43.16 105 ASP A CA 1
ATOM 819 C C . ASP A 1 105 ? 13.159 -15.121 -0.623 1.00 43.16 105 ASP A C 1
ATOM 821 O O . ASP A 1 105 ? 12.113 -15.410 -1.200 1.00 43.16 105 ASP A O 1
ATOM 825 N N . THR A 1 106 ? 13.520 -13.846 -0.482 1.00 49.22 106 THR A N 1
ATOM 826 C CA . THR A 1 106 ? 12.884 -12.780 -1.282 1.00 49.22 106 THR A CA 1
ATOM 827 C C . THR A 1 106 ? 13.441 -12.713 -2.709 1.00 49.22 106 THR A C 1
ATOM 829 O O . THR A 1 106 ? 12.925 -11.956 -3.520 1.00 49.22 106 THR A O 1
ATOM 832 N N . ALA A 1 107 ? 14.449 -13.528 -3.044 1.00 45.62 107 ALA A N 1
ATOM 833 C CA . ALA A 1 107 ? 15.040 -13.594 -4.384 1.00 45.62 107 ALA A CA 1
ATOM 834 C C . ALA A 1 107 ? 14.440 -14.695 -5.286 1.00 45.62 107 ALA A C 1
ATOM 836 O O . ALA A 1 107 ? 14.676 -14.682 -6.491 1.00 45.62 107 ALA A O 1
ATOM 837 N N . THR A 1 108 ? 13.652 -15.626 -4.729 1.00 45.34 108 THR A N 1
ATOM 838 C CA . THR A 1 108 ? 13.086 -16.773 -5.477 1.00 45.34 108 THR A CA 1
ATOM 839 C C . THR A 1 108 ? 11.619 -17.054 -5.139 1.00 45.34 108 THR A C 1
ATOM 841 O O . THR A 1 108 ? 11.073 -18.090 -5.517 1.00 45.34 108 THR A O 1
ATOM 844 N N . ALA A 1 109 ? 10.950 -16.157 -4.413 1.00 57.81 109 ALA A N 1
ATOM 845 C CA . ALA A 1 109 ? 9.511 -16.238 -4.202 1.00 57.81 109 ALA A CA 1
ATOM 846 C C . ALA A 1 109 ? 8.812 -15.734 -5.465 1.00 57.81 109 ALA A C 1
ATOM 848 O O . ALA A 1 109 ? 8.494 -14.553 -5.539 1.00 57.81 109 ALA A O 1
ATOM 849 N N . GLY A 1 110 ? 8.638 -16.606 -6.465 1.00 62.84 110 GLY A N 1
ATOM 850 C CA . GLY A 1 110 ? 7.948 -16.265 -7.712 1.00 62.84 110 GLY A CA 1
ATOM 851 C C . GLY A 1 110 ? 6.624 -15.540 -7.455 1.00 62.84 110 GLY A C 1
ATOM 852 O O . GLY A 1 110 ? 5.976 -15.785 -6.437 1.00 62.84 110 GLY A O 1
ATOM 853 N N . TYR A 1 111 ? 6.254 -14.632 -8.363 1.00 73.31 111 TYR A N 1
ATOM 854 C CA . TYR A 1 111 ? 5.036 -13.827 -8.278 1.00 73.31 111 TYR A CA 1
ATOM 855 C C . TYR A 1 111 ? 3.824 -14.695 -7.904 1.00 73.31 111 TYR A C 1
ATOM 857 O O . TYR A 1 111 ? 3.335 -15.491 -8.706 1.00 73.31 111 TYR A O 1
ATOM 865 N N . ALA A 1 112 ? 3.365 -14.565 -6.659 1.00 75.12 112 ALA A N 1
ATOM 866 C CA . ALA A 1 112 ? 2.129 -15.175 -6.207 1.00 75.12 112 ALA A CA 1
ATOM 867 C C . ALA A 1 112 ? 1.001 -14.217 -6.577 1.00 75.12 112 ALA A C 1
ATOM 869 O O . ALA A 1 112 ? 0.918 -13.130 -6.005 1.00 75.12 112 ALA A O 1
ATOM 870 N N . GLN A 1 113 ? 0.161 -14.622 -7.528 1.00 74.12 113 GLN A N 1
ATOM 871 C CA . GLN A 1 113 ? -1.042 -13.888 -7.904 1.00 74.12 113 GLN A CA 1
ATOM 872 C C . GLN A 1 113 ? -1.904 -13.718 -6.644 1.00 74.12 113 GLN A C 1
ATOM 874 O O . GLN A 1 113 ? -2.438 -14.685 -6.097 1.00 74.12 113 GLN A O 1
ATOM 879 N N . GLN A 1 114 ? -1.941 -12.498 -6.115 1.00 77.00 114 GLN A N 1
ATOM 880 C CA . GLN A 1 114 ? -2.729 -12.131 -4.945 1.00 77.00 114 GLN A CA 1
ATOM 881 C C . GLN A 1 114 ? -3.821 -11.175 -5.391 1.00 77.00 114 GLN A C 1
ATOM 883 O O . GLN A 1 114 ? -3.550 -10.197 -6.086 1.00 77.00 114 GLN A O 1
ATOM 888 N N . GLU A 1 115 ? -5.049 -11.454 -4.968 1.00 82.00 115 GLU A N 1
ATOM 889 C CA . GLU A 1 115 ? -6.172 -10.563 -5.213 1.00 82.00 115 GLU A CA 1
ATOM 890 C C . GLU A 1 115 ? -6.034 -9.321 -4.324 1.00 82.00 115 GLU A C 1
ATOM 892 O O . GLU A 1 115 ? -6.095 -9.384 -3.092 1.00 82.00 115 GLU A O 1
ATOM 897 N N . LEU A 1 116 ? -5.787 -8.182 -4.963 1.00 89.06 116 LEU A N 1
ATOM 898 C CA . LEU A 1 116 ? -5.620 -6.887 -4.316 1.00 89.06 116 LEU A CA 1
ATOM 899 C C . LEU A 1 116 ? -6.902 -6.078 -4.527 1.00 89.06 116 LEU A C 1
ATOM 901 O O . LEU A 1 116 ? -6.958 -5.205 -5.380 1.00 89.06 116 LEU A O 1
ATOM 905 N N . VAL A 1 117 ? -7.939 -6.394 -3.747 1.00 90.06 117 VAL A N 1
ATOM 906 C CA . VAL A 1 117 ? -9.310 -5.857 -3.901 1.00 90.06 117 VAL A CA 1
ATOM 907 C C . VAL A 1 117 ? -9.367 -4.323 -3.921 1.00 90.06 117 VAL A C 1
ATOM 909 O O . VAL A 1 117 ? -10.236 -3.742 -4.564 1.00 90.06 117 VAL A O 1
ATOM 912 N N . ASN A 1 118 ? -8.452 -3.653 -3.217 1.00 91.06 118 ASN A N 1
ATOM 913 C CA . ASN A 1 118 ? -8.419 -2.192 -3.127 1.00 91.06 118 ASN A CA 1
ATOM 914 C C . ASN A 1 118 ? -7.520 -1.512 -4.170 1.00 91.06 118 ASN A C 1
ATOM 916 O O . ASN A 1 118 ? -7.299 -0.308 -4.057 1.00 91.06 118 ASN A O 1
ATOM 920 N N . ILE A 1 119 ? -6.988 -2.261 -5.137 1.00 92.19 119 ILE A N 1
ATOM 921 C CA . ILE A 1 119 ? -6.064 -1.775 -6.166 1.00 92.19 119 ILE A CA 1
ATOM 922 C C . ILE A 1 119 ? -6.716 -1.953 -7.529 1.00 92.19 119 ILE A C 1
ATOM 924 O O . ILE A 1 119 ? -7.235 -3.024 -7.835 1.00 92.19 119 ILE A O 1
ATOM 928 N N . THR A 1 120 ? -6.678 -0.913 -8.360 1.00 94.00 120 THR A N 1
ATOM 929 C CA . THR A 1 120 ? -7.369 -0.921 -9.664 1.00 94.00 120 THR A CA 1
ATOM 930 C C . THR A 1 120 ? -6.470 -1.430 -10.794 1.00 94.00 120 THR A C 1
ATOM 932 O O . THR A 1 120 ? -6.926 -1.634 -11.918 1.00 94.00 120 THR A O 1
ATOM 935 N N . LEU A 1 121 ? -5.182 -1.645 -10.513 1.00 93.12 121 LEU A N 1
ATOM 936 C CA . LEU A 1 121 ? -4.205 -2.079 -11.504 1.00 93.12 121 LEU A CA 1
ATOM 937 C C . LEU A 1 121 ? -4.487 -3.503 -12.013 1.00 93.12 121 LEU A C 1
ATOM 939 O O . LEU A 1 121 ? -4.688 -4.415 -11.206 1.00 93.12 121 LEU A O 1
ATOM 943 N N . PRO A 1 122 ? -4.415 -3.727 -13.336 1.00 94.94 122 PRO A N 1
ATOM 944 C CA . PRO A 1 122 ? -4.518 -5.058 -13.909 1.00 94.94 122 PRO A CA 1
ATOM 945 C C . PRO A 1 122 ? -3.274 -5.901 -13.582 1.00 94.94 122 PRO A C 1
ATOM 947 O O . PRO A 1 122 ? -2.199 -5.389 -13.241 1.00 94.94 122 PRO A O 1
ATOM 950 N N . GLU A 1 123 ? -3.417 -7.220 -13.699 1.00 92.94 123 GLU A N 1
ATOM 951 C CA . GLU A 1 123 ? -2.408 -8.190 -13.266 1.00 92.94 123 GLU A CA 1
ATOM 952 C C . GLU A 1 123 ? -1.054 -7.999 -13.962 1.00 92.94 123 GLU A C 1
ATOM 954 O O . GLU A 1 123 ? -0.003 -8.106 -13.330 1.00 92.94 123 GLU A O 1
ATOM 959 N N . GLU 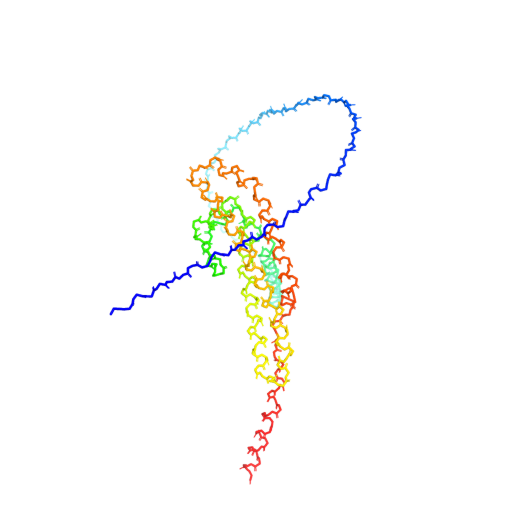A 1 124 ? -1.050 -7.652 -15.246 1.00 94.44 124 GLU A N 1
ATOM 960 C CA . GLU A 1 124 ? 0.173 -7.408 -16.004 1.00 94.44 124 GLU A CA 1
ATOM 961 C C . GLU A 1 124 ? 0.992 -6.229 -15.459 1.00 94.44 124 GLU A C 1
ATOM 963 O O . GLU A 1 124 ? 2.224 -6.281 -15.489 1.00 94.44 124 GLU A O 1
ATOM 968 N N . ILE A 1 125 ? 0.335 -5.199 -14.917 1.00 95.88 125 ILE A N 1
ATOM 969 C CA . ILE A 1 125 ? 1.003 -4.035 -14.320 1.00 95.88 125 ILE A CA 1
ATOM 970 C C . ILE A 1 125 ? 1.481 -4.365 -12.906 1.00 95.88 125 ILE A C 1
ATOM 972 O O . ILE A 1 125 ? 2.570 -3.950 -12.500 1.00 95.88 125 ILE A O 1
ATOM 976 N N . LEU A 1 126 ? 0.714 -5.161 -12.160 1.00 95.00 126 LEU A N 1
ATOM 977 C CA . LEU A 1 126 ? 1.139 -5.669 -10.855 1.00 95.00 126 LEU A CA 1
ATOM 978 C C . LEU A 1 126 ? 2.378 -6.558 -10.978 1.00 95.00 126 LEU A C 1
ATOM 980 O O . LEU A 1 126 ? 3.323 -6.406 -10.204 1.00 95.00 126 LEU A O 1
ATOM 984 N N . ARG A 1 127 ? 2.410 -7.437 -11.981 1.00 94.25 127 ARG A N 1
ATOM 985 C CA . ARG A 1 127 ? 3.575 -8.270 -12.280 1.00 94.25 127 ARG A CA 1
ATOM 986 C C . ARG A 1 127 ? 4.776 -7.434 -12.717 1.00 94.25 127 ARG A C 1
ATOM 988 O O . ARG A 1 127 ? 5.868 -7.644 -12.204 1.00 94.25 127 ARG A O 1
ATOM 995 N N . PHE A 1 128 ? 4.572 -6.442 -13.584 1.00 95.50 128 PHE A N 1
ATOM 996 C CA . PHE A 1 128 ? 5.622 -5.484 -13.944 1.00 95.50 128 PHE A CA 1
ATOM 997 C C . PHE A 1 128 ? 6.187 -4.755 -12.717 1.00 95.50 128 PHE A C 1
ATOM 999 O O . PHE A 1 128 ? 7.401 -4.620 -12.570 1.00 95.50 128 PHE A O 1
ATOM 1006 N N . SER A 1 129 ? 5.314 -4.327 -11.805 1.00 95.31 129 SER A N 1
ATOM 1007 C CA . SER A 1 129 ? 5.725 -3.688 -10.555 1.00 95.31 129 SER A CA 1
ATOM 1008 C C . SER A 1 129 ? 6.540 -4.639 -9.687 1.00 95.31 129 SER A C 1
ATOM 1010 O O . SER A 1 129 ? 7.545 -4.230 -9.124 1.00 95.31 129 SER A O 1
ATOM 1012 N N . TYR A 1 130 ? 6.154 -5.911 -9.604 1.00 94.75 130 TYR A N 1
ATOM 1013 C CA . TYR A 1 130 ? 6.923 -6.926 -8.888 1.00 94.75 130 TYR A CA 1
ATOM 1014 C C . TYR A 1 130 ? 8.320 -7.135 -9.502 1.00 94.75 130 TYR A C 1
ATOM 1016 O O . TYR A 1 130 ? 9.306 -7.140 -8.768 1.00 94.75 130 TYR A O 1
ATOM 1024 N N . ASP A 1 131 ? 8.412 -7.244 -10.831 1.00 94.44 131 ASP A N 1
ATOM 1025 C CA . ASP A 1 131 ? 9.664 -7.554 -11.530 1.00 94.44 131 ASP A CA 1
ATOM 1026 C C . ASP A 1 131 ? 10.668 -6.384 -11.496 1.00 94.44 131 ASP A C 1
ATOM 1028 O O . ASP A 1 131 ? 11.860 -6.590 -11.263 1.00 94.44 131 ASP A O 1
ATOM 1032 N N . PHE A 1 132 ? 10.205 -5.146 -11.711 1.00 95.19 132 PHE A N 1
ATOM 1033 C CA . PHE A 1 132 ? 11.089 -3.984 -11.901 1.00 95.19 132 PHE A CA 1
ATOM 1034 C C . PHE A 1 132 ? 11.075 -2.984 -10.740 1.00 95.19 132 PHE A C 1
ATOM 1036 O O . PHE A 1 132 ? 12.000 -2.182 -10.589 1.00 95.19 132 PHE A O 1
ATOM 1043 N N . MET A 1 133 ? 10.039 -3.012 -9.902 1.00 95.81 133 MET A N 1
ATOM 1044 C CA . MET A 1 133 ? 9.816 -2.047 -8.823 1.00 95.81 133 MET A CA 1
ATOM 1045 C C . MET A 1 133 ? 9.327 -2.732 -7.531 1.00 95.81 133 MET A C 1
ATOM 1047 O O . MET A 1 133 ? 8.292 -2.345 -6.978 1.00 95.81 133 MET A O 1
ATOM 1051 N N . PRO A 1 134 ? 10.055 -3.732 -6.999 1.00 94.38 134 PRO A N 1
ATOM 1052 C CA . PRO A 1 134 ? 9.557 -4.599 -5.928 1.00 94.38 134 PRO A CA 1
ATOM 1053 C C . PRO A 1 134 ? 9.133 -3.833 -4.667 1.00 94.38 134 PRO A C 1
ATOM 1055 O O . PRO A 1 134 ? 8.139 -4.180 -4.038 1.00 94.38 134 PRO A O 1
ATOM 1058 N N . ALA A 1 135 ? 9.812 -2.729 -4.339 1.00 93.81 135 ALA A N 1
ATOM 1059 C CA . ALA A 1 135 ? 9.434 -1.874 -3.212 1.00 93.81 135 ALA A CA 1
ATOM 1060 C C . ALA A 1 135 ? 8.042 -1.230 -3.374 1.00 93.81 135 ALA A C 1
ATOM 1062 O O . ALA A 1 135 ? 7.332 -1.041 -2.387 1.00 93.81 135 ALA A O 1
ATOM 1063 N N . ILE A 1 136 ? 7.646 -0.898 -4.607 1.00 95.56 136 ILE A N 1
ATOM 1064 C CA . ILE A 1 136 ? 6.316 -0.360 -4.925 1.00 95.56 136 ILE A CA 1
ATOM 1065 C C . ILE A 1 136 ? 5.282 -1.489 -4.898 1.00 95.56 136 ILE A C 1
ATOM 1067 O O . ILE A 1 136 ? 4.184 -1.313 -4.385 1.00 95.56 136 ILE A O 1
ATOM 1071 N N . TYR A 1 137 ? 5.629 -2.680 -5.385 1.00 95.06 137 TYR A N 1
ATOM 1072 C CA . TYR A 1 137 ? 4.745 -3.839 -5.261 1.00 95.06 137 TYR A CA 1
ATOM 1073 C C . TYR A 1 137 ? 4.458 -4.200 -3.793 1.00 95.06 137 TYR A C 1
ATOM 1075 O O . TYR A 1 137 ? 3.310 -4.431 -3.410 1.00 95.06 137 TYR A O 1
ATOM 1083 N N . ASP A 1 138 ? 5.478 -4.185 -2.937 1.00 93.25 138 ASP A N 1
ATOM 1084 C CA . ASP A 1 138 ? 5.308 -4.431 -1.505 1.00 93.25 138 ASP A CA 1
ATOM 1085 C C . ASP A 1 138 ? 4.483 -3.337 -0.813 1.00 93.25 138 ASP A C 1
ATOM 1087 O O . ASP A 1 138 ? 3.675 -3.638 0.076 1.00 93.25 138 ASP A O 1
ATOM 1091 N N . SER A 1 139 ? 4.625 -2.073 -1.226 1.00 94.75 139 SER A N 1
ATOM 1092 C CA . SER A 1 139 ? 3.807 -0.983 -0.686 1.00 94.75 139 SER A CA 1
ATOM 1093 C C . SER A 1 139 ? 2.343 -1.105 -1.111 1.00 94.75 139 SER A C 1
ATOM 1095 O O . SER A 1 139 ? 1.466 -0.949 -0.266 1.00 94.75 139 SER A O 1
ATOM 1097 N N . LEU A 1 140 ? 2.065 -1.502 -2.357 1.00 95.19 140 LEU A N 1
ATOM 1098 C CA . LEU A 1 140 ? 0.722 -1.830 -2.851 1.00 95.19 140 LEU A CA 1
ATOM 1099 C C . LEU A 1 140 ? 0.075 -2.947 -2.015 1.00 95.19 140 LEU A C 1
ATOM 1101 O O . LEU A 1 140 ? -1.048 -2.805 -1.527 1.00 95.19 140 LEU A O 1
ATOM 1105 N N . ARG A 1 141 ? 0.804 -4.037 -1.752 1.00 94.25 141 ARG A N 1
ATOM 1106 C CA . ARG A 1 141 ? 0.319 -5.126 -0.884 1.00 94.25 141 ARG A CA 1
ATOM 1107 C C . ARG A 1 141 ? 0.013 -4.644 0.530 1.00 94.25 141 ARG A C 1
ATOM 1109 O O . ARG A 1 141 ? -1.029 -4.991 1.092 1.00 94.25 141 ARG A O 1
ATOM 1116 N N . THR A 1 142 ? 0.907 -3.833 1.090 1.00 93.38 142 THR A N 1
ATOM 1117 C CA . THR A 1 142 ? 0.738 -3.251 2.425 1.00 93.38 142 THR A CA 1
ATOM 1118 C C . THR A 1 142 ? -0.493 -2.351 2.463 1.00 93.38 142 THR A C 1
ATOM 1120 O O . THR A 1 142 ? -1.348 -2.532 3.325 1.00 93.38 142 THR A O 1
ATOM 1123 N N . PHE A 1 143 ? -0.650 -1.464 1.483 1.00 94.81 143 PHE A N 1
ATOM 1124 C CA . PHE A 1 143 ? -1.820 -0.608 1.325 1.00 94.81 143 PHE A CA 1
ATOM 1125 C C . PHE A 1 143 ? -3.121 -1.403 1.316 1.00 94.81 143 PHE A C 1
ATOM 1127 O O . PHE A 1 143 ? -4.013 -1.100 2.105 1.00 94.81 143 PHE A O 1
ATOM 1134 N N . ASN A 1 144 ? -3.217 -2.455 0.498 1.00 94.31 144 ASN A N 1
ATOM 1135 C CA . ASN A 1 144 ? -4.421 -3.281 0.452 1.00 94.31 144 ASN A CA 1
ATOM 1136 C C . ASN A 1 144 ? -4.755 -3.874 1.832 1.00 94.31 144 ASN A C 1
ATOM 1138 O O . ASN A 1 144 ? -5.907 -3.831 2.258 1.00 94.31 144 ASN A O 1
ATOM 1142 N N . SER A 1 145 ? -3.748 -4.374 2.557 1.00 91.94 145 SER A N 1
ATOM 1143 C CA . SER A 1 145 ? -3.950 -4.906 3.910 1.00 91.94 145 SER A CA 1
ATOM 1144 C C . SER A 1 145 ? -4.370 -3.834 4.921 1.00 91.94 145 SER A C 1
ATOM 1146 O O . SER A 1 145 ? -5.254 -4.076 5.739 1.00 91.94 145 SER A O 1
ATOM 1148 N N . GLU A 1 146 ? -3.793 -2.635 4.840 1.00 92.25 146 GLU A N 1
ATOM 1149 C CA . GLU A 1 146 ? -4.124 -1.526 5.732 1.00 92.25 146 GLU A CA 1
ATOM 1150 C C . GLU A 1 146 ? -5.538 -0.998 5.456 1.00 92.25 146 GLU A C 1
ATOM 1152 O O . GLU A 1 146 ? -6.275 -0.747 6.403 1.00 92.25 146 GLU A O 1
ATOM 1157 N N . VAL A 1 147 ? -5.985 -0.907 4.195 1.00 93.75 147 VAL A N 1
ATOM 1158 C CA . VAL A 1 147 ? -7.380 -0.533 3.883 1.00 93.75 147 VAL A CA 1
ATOM 1159 C C . VAL A 1 147 ? -8.367 -1.506 4.524 1.00 93.75 147 VAL A C 1
ATOM 1161 O O . VAL A 1 147 ? -9.327 -1.059 5.147 1.00 93.75 147 VAL A O 1
ATOM 1164 N N . ILE A 1 148 ? -8.110 -2.813 4.424 1.00 92.12 148 ILE A N 1
ATOM 1165 C CA . ILE A 1 148 ? -8.959 -3.841 5.042 1.00 92.12 148 ILE A CA 1
ATOM 1166 C C . ILE A 1 148 ? -8.991 -3.670 6.568 1.00 92.12 148 ILE A C 1
ATOM 1168 O O . ILE A 1 148 ? -10.056 -3.751 7.175 1.00 92.12 148 ILE A O 1
ATOM 1172 N N . LEU A 1 149 ? -7.847 -3.385 7.202 1.00 91.81 149 LEU A N 1
ATOM 1173 C CA . LEU A 1 149 ? -7.792 -3.118 8.644 1.00 91.81 149 LEU A CA 1
ATOM 1174 C C . LEU A 1 149 ? -8.614 -1.883 9.036 1.00 91.81 149 LEU A C 1
ATOM 1176 O O . LEU A 1 149 ? -9.361 -1.940 10.013 1.00 91.81 149 LEU A O 1
ATOM 1180 N N . LEU A 1 150 ? -8.512 -0.792 8.272 1.00 92.19 150 LEU A N 1
ATOM 1181 C CA . LEU A 1 150 ? -9.304 0.419 8.502 1.00 92.19 150 LEU A CA 1
ATOM 1182 C C . LEU A 1 150 ? -10.809 0.138 8.350 1.00 92.19 150 LEU A C 1
ATOM 1184 O O . LEU A 1 150 ? -11.607 0.634 9.141 1.00 92.19 150 LEU A O 1
ATOM 1188 N N . GLU A 1 151 ? -11.208 -0.651 7.351 1.00 93.81 151 GLU A N 1
ATOM 1189 C CA . GLU A 1 151 ? -12.614 -0.996 7.101 1.00 93.81 151 GLU A CA 1
ATOM 1190 C C . GLU A 1 151 ? -13.198 -1.866 8.217 1.00 93.81 151 GLU A C 1
ATOM 1192 O O . GLU A 1 151 ? -14.250 -1.521 8.760 1.00 93.81 151 GLU A O 1
ATOM 1197 N N . ASN A 1 152 ? -12.470 -2.897 8.646 1.00 92.69 152 ASN A N 1
ATOM 1198 C CA . ASN A 1 152 ? -12.868 -3.743 9.772 1.00 92.69 152 ASN A CA 1
ATOM 1199 C C . ASN A 1 152 ? -13.029 -2.937 11.071 1.00 92.69 152 ASN A C 1
ATOM 1201 O O . ASN A 1 152 ? -13.959 -3.169 11.844 1.00 92.69 152 ASN A O 1
ATOM 1205 N N . GLU A 1 153 ? -12.141 -1.973 11.322 1.00 93.06 153 GLU A N 1
ATOM 1206 C CA . GLU A 1 153 ? -12.227 -1.135 12.518 1.00 93.06 153 GLU A CA 1
ATOM 1207 C C . GLU A 1 153 ? -13.428 -0.181 12.468 1.00 93.06 153 GLU A C 1
ATOM 1209 O O . GLU A 1 153 ? -14.142 -0.026 13.460 1.00 93.06 153 GLU A O 1
ATOM 1214 N N . ILE A 1 154 ? -13.722 0.400 11.301 1.00 94.50 154 ILE A N 1
ATOM 1215 C CA . ILE A 1 154 ? -14.936 1.203 11.100 1.00 94.50 154 ILE A CA 1
ATOM 1216 C C . ILE A 1 154 ? -16.189 0.362 11.380 1.00 94.50 154 ILE A C 1
ATOM 1218 O O . ILE A 1 154 ? -17.108 0.841 12.048 1.00 94.50 154 ILE A O 1
ATOM 1222 N N . GLU A 1 155 ? -16.241 -0.881 10.899 1.00 95.06 155 GLU A N 1
ATOM 1223 C CA . GLU A 1 155 ? -17.356 -1.799 11.159 1.00 95.06 155 GLU A CA 1
ATOM 1224 C C . GLU A 1 155 ? -17.488 -2.144 12.645 1.00 95.06 155 GLU A C 1
ATOM 1226 O O . GLU A 1 155 ? -18.591 -2.080 13.195 1.00 95.06 155 GLU A O 1
ATOM 1231 N N . ARG A 1 156 ? -16.371 -2.410 13.333 1.00 95.00 156 ARG A N 1
ATOM 1232 C CA . ARG A 1 156 ? -16.350 -2.643 14.783 1.00 95.00 156 ARG A CA 1
ATOM 1233 C C . ARG A 1 156 ? -16.919 -1.450 15.551 1.00 95.00 156 ARG A C 1
ATOM 1235 O O . ARG A 1 156 ? -17.763 -1.625 16.430 1.00 95.00 156 ARG A O 1
ATOM 1242 N N . ILE A 1 157 ? -16.496 -0.230 15.213 1.00 93.12 157 ILE A N 1
ATOM 1243 C CA . ILE A 1 157 ? -16.985 0.990 15.869 1.00 93.12 157 ILE A CA 1
ATOM 1244 C C . ILE A 1 157 ? -18.476 1.214 15.569 1.00 93.12 157 ILE A C 1
ATOM 1246 O O . ILE A 1 157 ? -19.222 1.611 16.467 1.00 93.12 157 ILE A O 1
ATOM 1250 N N . LYS A 1 158 ? -18.941 0.921 14.345 1.00 93.69 158 LYS A N 1
ATOM 1251 C CA . LYS A 1 158 ? -20.370 0.976 13.986 1.00 93.69 158 LYS A CA 1
ATOM 1252 C C . LYS A 1 158 ? -21.200 0.005 14.826 1.00 93.69 158 LYS A C 1
ATOM 1254 O O . LYS A 1 158 ? -22.202 0.426 15.398 1.00 93.69 158 LYS A O 1
ATOM 1259 N N . ALA A 1 159 ? -20.744 -1.236 14.988 1.00 93.62 159 ALA A N 1
ATOM 1260 C CA . ALA A 1 159 ? -21.420 -2.222 15.829 1.00 93.62 159 ALA A CA 1
ATOM 1261 C C . ALA A 1 159 ? -21.516 -1.769 17.301 1.00 93.62 159 ALA A C 1
ATOM 1263 O O . ALA A 1 159 ? -22.547 -1.952 17.946 1.00 93.62 159 ALA A O 1
ATOM 1264 N N . ILE A 1 160 ? -20.478 -1.112 17.835 1.00 91.88 160 ILE A N 1
ATOM 1265 C CA . ILE A 1 160 ? -20.520 -0.516 19.183 1.00 91.88 160 ILE A CA 1
ATOM 1266 C C . ILE A 1 160 ? -21.540 0.630 19.246 1.00 91.88 160 ILE A C 1
ATOM 1268 O O . ILE A 1 160 ? -22.287 0.740 20.218 1.00 91.88 160 ILE A O 1
ATOM 1272 N N . ALA A 1 161 ? -21.607 1.476 18.216 1.00 93.06 161 ALA A N 1
ATOM 1273 C CA . ALA A 1 161 ? -22.563 2.582 18.158 1.00 93.06 161 ALA A CA 1
ATOM 1274 C C . ALA A 1 161 ? -24.024 2.103 18.185 1.00 93.06 161 ALA A C 1
ATOM 1276 O O . ALA A 1 161 ? -24.873 2.763 18.782 1.00 93.06 161 ALA A O 1
ATOM 1277 N N 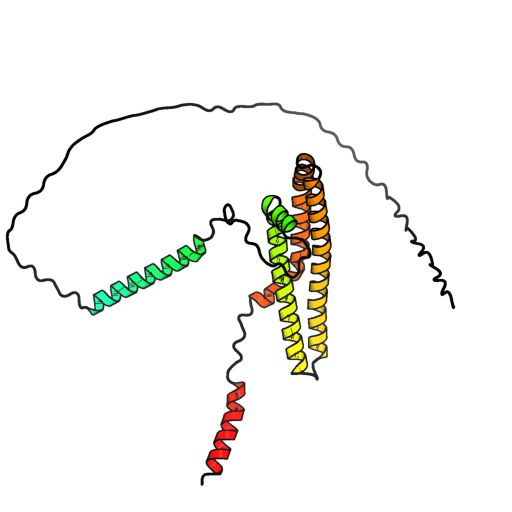. GLU A 1 162 ? -24.308 0.957 17.563 1.00 94.56 162 GLU A N 1
ATOM 1278 C CA . GLU A 1 162 ? -25.629 0.320 17.582 1.00 94.56 162 GLU A CA 1
ATOM 1279 C C . GLU A 1 162 ? -25.998 -0.219 18.971 1.00 94.56 162 GLU A C 1
ATOM 1281 O O . GLU A 1 162 ? -27.158 -0.133 19.373 1.00 94.56 162 GLU A O 1
ATOM 1286 N N . GLN A 1 163 ? -25.021 -0.719 19.736 1.00 94.88 163 GLN A N 1
ATOM 1287 C CA . GLN A 1 163 ? -25.233 -1.198 21.109 1.00 94.88 163 GLN A CA 1
ATOM 1288 C C . GLN A 1 163 ? -25.458 -0.061 22.119 1.00 94.88 163 GLN A C 1
ATOM 1290 O O . GLN A 1 163 ? -26.162 -0.255 23.110 1.00 94.88 163 GLN A O 1
ATOM 1295 N N . TYR A 1 164 ? -24.880 1.120 21.875 1.00 94.06 164 TYR A N 1
ATOM 1296 C CA . TYR A 1 164 ? -24.929 2.274 22.783 1.00 94.06 164 TYR A CA 1
ATOM 1297 C C . TYR A 1 164 ? -25.421 3.545 22.065 1.00 94.06 164 TYR A C 1
ATOM 1299 O O . TYR A 1 164 ? -24.652 4.500 21.892 1.00 94.06 164 TYR A O 1
ATOM 1307 N N . PRO A 1 165 ? -26.707 3.604 21.667 1.00 92.56 165 PRO A N 1
ATOM 1308 C CA . PRO A 1 165 ? -27.238 4.687 20.835 1.00 92.56 165 PRO A CA 1
ATOM 1309 C C . PRO A 1 165 ? -27.122 6.073 21.487 1.00 92.56 165 PRO A C 1
ATOM 1311 O O . PRO A 1 165 ? -26.857 7.060 20.799 1.00 92.56 165 PRO A O 1
ATOM 1314 N N . ASP A 1 166 ? -27.218 6.159 22.816 1.00 93.75 166 ASP A N 1
ATOM 1315 C CA . ASP A 1 166 ? -27.084 7.421 23.559 1.00 93.75 166 ASP A CA 1
ATOM 1316 C C . ASP A 1 166 ? -25.670 8.025 23.460 1.00 93.75 166 ASP A C 1
ATOM 1318 O O . ASP A 1 166 ? -25.488 9.236 23.593 1.00 93.75 166 ASP A O 1
ATOM 1322 N N . GLN A 1 167 ? -24.661 7.192 23.178 1.00 93.12 167 GLN A N 1
ATOM 1323 C CA . GLN A 1 167 ? -23.254 7.583 23.030 1.00 93.12 167 GLN A CA 1
ATOM 1324 C C . GLN A 1 167 ? -22.791 7.607 21.566 1.00 93.12 167 GLN A C 1
ATOM 1326 O O . GLN A 1 167 ? -21.597 7.756 21.288 1.00 93.12 167 GLN A O 1
ATOM 1331 N N . LYS A 1 168 ? -23.719 7.539 20.602 1.00 92.81 168 LYS A N 1
ATOM 1332 C CA . LYS A 1 168 ? -23.418 7.480 19.161 1.00 92.81 168 LYS A CA 1
ATOM 1333 C C . LYS A 1 168 ? -22.486 8.597 18.677 1.00 92.81 168 LYS A C 1
ATOM 1335 O O . LYS A 1 168 ? -21.644 8.368 17.814 1.00 92.81 168 LYS A O 1
ATOM 1340 N N . LYS A 1 169 ? -22.567 9.796 19.266 1.00 94.62 169 LYS A N 1
ATOM 1341 C CA . LYS A 1 169 ? -21.701 10.938 18.909 1.00 94.62 169 LYS A CA 1
ATOM 1342 C C . LYS A 1 169 ? -20.208 10.670 19.125 1.00 94.62 169 LYS A C 1
ATOM 1344 O O . LYS A 1 169 ? -19.391 11.306 18.464 1.00 94.62 169 LYS A O 1
ATOM 1349 N N . ILE A 1 170 ? -19.842 9.791 20.060 1.00 92.88 170 ILE A N 1
ATOM 1350 C CA . ILE A 1 170 ? -18.444 9.401 20.291 1.00 92.88 170 ILE A CA 1
ATOM 1351 C C . ILE A 1 170 ? -17.978 8.514 19.134 1.00 92.88 170 ILE A C 1
ATOM 1353 O O . ILE A 1 170 ? -16.984 8.832 18.485 1.00 92.88 170 ILE A O 1
ATOM 1357 N N . ALA A 1 171 ? -18.754 7.476 18.815 1.00 94.00 171 ALA A N 1
ATOM 1358 C CA . ALA A 1 171 ? -18.470 6.571 17.707 1.00 94.00 171 ALA A CA 1
ATOM 1359 C C . ALA A 1 171 ? -18.431 7.297 16.350 1.00 94.00 171 ALA A C 1
ATOM 1361 O O . ALA A 1 171 ? -17.518 7.078 15.566 1.00 94.00 171 ALA A O 1
ATOM 1362 N N . GLU A 1 172 ? -19.357 8.226 16.085 1.00 94.81 172 GLU A N 1
ATOM 1363 C CA . GLU A 1 172 ? -19.373 9.018 14.845 1.00 94.81 172 GLU A CA 1
ATOM 1364 C C . GLU A 1 172 ? -18.118 9.883 14.664 1.00 94.81 172 GLU A C 1
ATOM 1366 O O . GLU A 1 172 ? -17.668 10.088 13.536 1.00 94.81 172 GLU A O 1
ATOM 1371 N N . LYS A 1 173 ? -17.552 10.422 15.753 1.00 96.19 173 LYS A N 1
ATOM 1372 C CA . LYS A 1 173 ? -16.292 11.177 15.686 1.00 96.19 173 LYS A CA 1
ATOM 1373 C C . LYS A 1 173 ? -15.126 10.264 15.343 1.00 96.19 173 LYS A C 1
ATOM 1375 O O . LYS A 1 173 ? -14.318 10.637 14.500 1.00 96.19 173 LYS A O 1
ATOM 1380 N N . GLU A 1 174 ? -15.073 9.096 15.974 1.00 94.44 174 GLU A N 1
ATOM 1381 C CA . GLU A 1 174 ? -14.022 8.116 15.725 1.00 94.44 174 GLU A CA 1
ATOM 1382 C C . GLU A 1 174 ? -14.106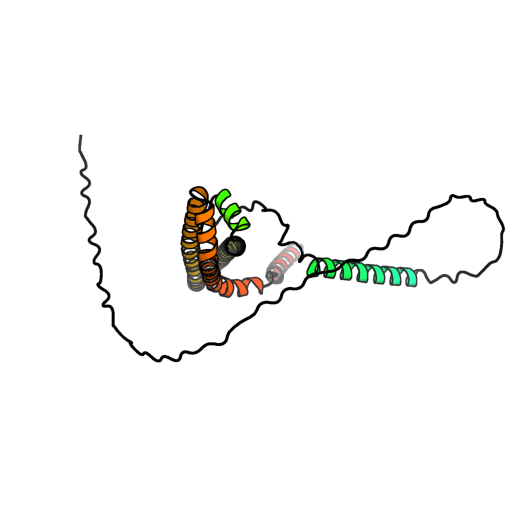 7.601 14.283 1.00 94.44 174 GLU A C 1
ATOM 1384 O O . GLU A 1 174 ? -13.146 7.758 13.536 1.00 94.44 174 GLU A O 1
ATOM 1389 N N . ILE A 1 175 ? -15.278 7.137 13.828 1.00 94.94 175 ILE A N 1
ATOM 1390 C CA . ILE A 1 175 ? -15.516 6.688 12.441 1.00 94.94 175 ILE A CA 1
ATOM 1391 C C . ILE A 1 175 ? -15.014 7.721 11.427 1.00 94.94 175 ILE A C 1
ATOM 1393 O O . ILE A 1 175 ? -14.306 7.361 10.492 1.00 94.94 175 ILE A O 1
ATOM 1397 N N . LYS A 1 176 ? -15.298 9.014 11.637 1.00 96.56 176 LYS A N 1
ATOM 1398 C CA . LYS A 1 176 ? -14.827 10.085 10.744 1.00 96.56 176 LYS A CA 1
ATOM 1399 C C . LYS A 1 176 ? -13.303 10.197 10.667 1.00 96.56 176 LYS A C 1
ATOM 1401 O O . LYS A 1 176 ? -12.792 10.591 9.621 1.00 96.56 176 LYS A O 1
ATOM 1406 N N . ILE A 1 177 ? -12.575 9.908 11.746 1.00 94.06 177 ILE A N 1
ATOM 1407 C CA . ILE A 1 177 ? -11.104 9.912 11.747 1.00 94.06 177 ILE A CA 1
ATOM 1408 C C . ILE A 1 177 ? -10.589 8.766 10.869 1.00 94.06 177 ILE A C 1
ATOM 1410 O O . ILE A 1 177 ? -9.776 9.011 9.976 1.00 94.06 177 ILE A O 1
ATOM 1414 N N . TRP A 1 178 ? -11.114 7.553 11.068 1.00 94.94 178 TRP A N 1
ATOM 1415 C CA . TRP A 1 178 ? -10.737 6.364 10.295 1.00 94.94 178 TRP A CA 1
ATOM 1416 C C . TRP A 1 178 ? -11.111 6.494 8.811 1.00 94.94 178 TRP A C 1
ATOM 1418 O O . TRP A 1 178 ? -10.279 6.234 7.942 1.00 94.94 178 TRP A O 1
ATOM 1428 N N . GLU A 1 179 ? -12.320 6.972 8.500 1.00 96.44 179 GLU A N 1
ATOM 1429 C CA . GLU A 1 179 ? -12.772 7.217 7.122 1.00 96.44 179 GLU A CA 1
ATOM 1430 C C . GLU A 1 179 ? -11.899 8.257 6.416 1.00 96.44 179 GLU A C 1
ATOM 1432 O O . GLU A 1 179 ? -11.478 8.046 5.280 1.00 96.44 179 GLU A O 1
ATOM 1437 N N . LYS A 1 180 ? -11.554 9.354 7.101 1.00 95.56 180 LYS A N 1
ATOM 1438 C CA . LYS A 1 180 ? -10.705 10.400 6.525 1.00 95.56 180 LYS A CA 1
ATOM 1439 C C . LYS A 1 180 ? -9.311 9.882 6.172 1.00 95.56 180 LYS A C 1
ATOM 1441 O O . LYS A 1 180 ? -8.793 10.245 5.114 1.00 95.56 180 LYS A O 1
ATOM 1446 N N . GLU A 1 181 ?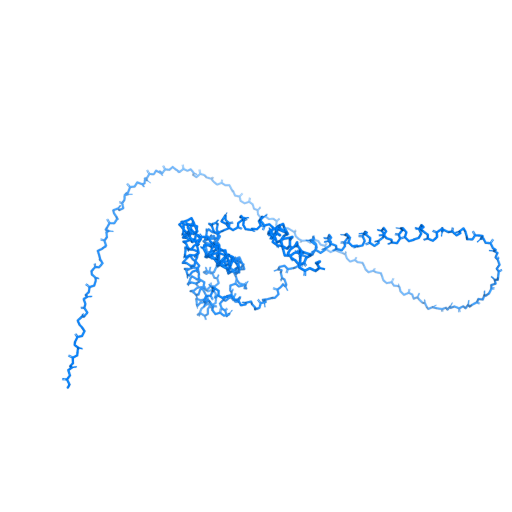 -8.698 9.071 7.033 1.00 93.88 181 GLU A N 1
ATOM 1447 C CA . GLU A 1 181 ? -7.380 8.501 6.732 1.00 93.88 181 GLU A CA 1
ATOM 1448 C C . GLU A 1 181 ? -7.470 7.464 5.607 1.00 93.88 181 GLU A C 1
ATOM 1450 O O . GLU A 1 181 ? -6.646 7.496 4.693 1.00 93.88 181 GLU A O 1
ATOM 1455 N N . LYS A 1 182 ? -8.519 6.627 5.594 1.00 94.94 182 LYS A N 1
ATOM 1456 C CA . LYS A 1 182 ? -8.787 5.690 4.495 1.00 94.94 182 LYS A CA 1
ATOM 1457 C C . LYS A 1 182 ? -8.884 6.410 3.151 1.00 94.94 182 LYS A C 1
ATOM 1459 O O . LYS A 1 182 ? -8.188 6.042 2.206 1.00 94.94 182 LYS A O 1
ATOM 1464 N N . ASP A 1 183 ? -9.702 7.456 3.064 1.00 95.75 183 ASP A N 1
ATOM 1465 C CA . ASP A 1 183 ? -9.914 8.209 1.825 1.00 95.75 183 ASP A CA 1
ATOM 1466 C C . ASP A 1 183 ? -8.648 8.935 1.366 1.00 95.75 183 ASP A C 1
ATOM 1468 O O . ASP A 1 183 ? -8.348 8.994 0.172 1.00 95.75 183 ASP A O 1
ATOM 1472 N N . LYS A 1 184 ? -7.885 9.492 2.312 1.00 95.00 184 LYS A N 1
ATOM 1473 C CA . LYS A 1 184 ? -6.590 10.117 2.030 1.00 95.00 184 LYS A CA 1
ATOM 1474 C C . LYS A 1 184 ? -5.609 9.101 1.447 1.00 95.00 184 LYS A C 1
ATOM 1476 O O . LYS A 1 184 ? -4.956 9.407 0.450 1.00 95.00 184 LYS A O 1
ATOM 1481 N N . MET A 1 185 ? -5.534 7.910 2.035 1.00 94.75 185 MET A N 1
ATOM 1482 C CA . MET A 1 185 ? -4.654 6.841 1.575 1.00 94.75 185 MET A CA 1
ATOM 1483 C C . MET A 1 185 ? -5.075 6.331 0.189 1.00 94.75 185 MET A C 1
ATOM 1485 O O . MET A 1 185 ? -4.230 6.271 -0.700 1.00 94.75 185 MET A O 1
ATOM 1489 N N . LYS A 1 186 ? -6.374 6.077 -0.045 1.00 95.88 186 LYS A N 1
ATOM 1490 C CA . LYS A 1 186 ? -6.898 5.669 -1.366 1.00 95.88 186 LYS A CA 1
ATOM 1491 C C . LYS A 1 186 ? -6.534 6.679 -2.459 1.00 95.88 186 LYS A C 1
ATOM 1493 O O . LYS A 1 186 ? -5.983 6.296 -3.482 1.00 95.88 186 LYS A O 1
ATOM 1498 N N . LYS A 1 187 ? -6.728 7.979 -2.210 1.00 96.25 187 LYS A N 1
ATOM 1499 C CA . LYS A 1 187 ? -6.361 9.046 -3.166 1.00 96.25 187 LYS A CA 1
ATOM 1500 C C . LYS A 1 187 ? -4.861 9.143 -3.436 1.00 96.25 187 LYS A C 1
ATOM 1502 O O . LYS A 1 187 ? -4.455 9.558 -4.519 1.00 96.25 187 LYS A O 1
ATOM 1507 N N . ALA A 1 188 ? -4.023 8.859 -2.441 1.00 95.81 188 ALA A N 1
ATOM 1508 C CA . ALA A 1 188 ? -2.578 8.849 -2.634 1.00 95.81 188 ALA A CA 1
ATOM 1509 C C . ALA A 1 188 ? -2.157 7.663 -3.513 1.00 95.81 188 ALA A C 1
ATOM 1511 O O . ALA A 1 188 ? -1.379 7.846 -4.449 1.00 95.81 188 ALA A O 1
ATOM 1512 N N . TYR A 1 189 ? -2.726 6.485 -3.255 1.00 96.19 189 TYR A N 1
ATOM 1513 C CA . TYR A 1 189 ? -2.447 5.278 -4.025 1.00 96.19 189 TYR A CA 1
ATOM 1514 C C . TYR A 1 189 ? -3.004 5.328 -5.446 1.00 96.19 189 TYR A C 1
ATOM 1516 O O . TYR A 1 189 ? -2.290 4.946 -6.358 1.00 96.19 189 TYR A O 1
ATOM 1524 N N . GLU A 1 190 ? -4.158 5.948 -5.685 1.00 97.12 190 GLU A N 1
ATOM 1525 C CA . GLU A 1 190 ? -4.676 6.202 -7.041 1.00 97.12 190 GLU A CA 1
ATOM 1526 C C . GLU A 1 190 ? -3.668 6.972 -7.925 1.00 97.12 190 GLU A C 1
ATOM 1528 O O . GLU A 1 190 ? -3.452 6.656 -9.098 1.00 97.12 190 GLU A O 1
ATOM 1533 N N . LYS A 1 191 ? -2.966 7.958 -7.347 1.00 97.19 191 LYS A N 1
ATOM 1534 C CA . LYS A 1 191 ? -1.905 8.697 -8.056 1.00 97.19 191 LYS A CA 1
ATOM 1535 C C . LYS A 1 191 ? -0.672 7.836 -8.313 1.00 97.19 191 LYS A C 1
ATOM 1537 O O . LYS A 1 191 ? -0.033 7.990 -9.351 1.00 97.19 191 LYS A O 1
ATOM 1542 N N . ILE A 1 192 ? -0.316 6.974 -7.362 1.00 97.12 192 ILE A N 1
ATOM 1543 C CA . ILE A 1 192 ? 0.798 6.030 -7.504 1.00 97.12 192 ILE A CA 1
ATOM 1544 C C . ILE A 1 192 ? 0.472 5.018 -8.605 1.00 97.12 192 ILE A C 1
ATOM 1546 O O . ILE A 1 192 ? 1.302 4.820 -9.485 1.00 97.12 192 ILE A O 1
ATOM 1550 N N . GLU A 1 193 ? -0.740 4.460 -8.613 1.00 97.06 193 GLU A N 1
ATOM 1551 C CA . GLU A 1 193 ? -1.237 3.549 -9.649 1.00 97.06 193 GLU A CA 1
ATOM 1552 C C . GLU A 1 193 ? -1.131 4.188 -11.035 1.00 97.06 193 GLU A C 1
ATOM 1554 O O . GLU A 1 193 ? -0.524 3.606 -11.929 1.00 97.06 193 GLU A O 1
ATOM 1559 N N . THR A 1 194 ? -1.584 5.437 -11.182 1.00 97.50 194 THR A N 1
ATOM 1560 C CA . THR A 1 194 ? -1.482 6.176 -12.453 1.00 97.50 194 THR A CA 1
ATOM 1561 C C . THR A 1 194 ? -0.026 6.340 -12.914 1.00 97.50 194 THR A C 1
ATOM 1563 O O . THR A 1 194 ? 0.282 6.185 -14.096 1.00 97.50 194 THR A O 1
ATOM 1566 N N . LYS A 1 195 ? 0.906 6.649 -11.997 1.00 97.62 195 LYS A N 1
ATOM 1567 C CA . LYS A 1 195 ? 2.340 6.756 -12.328 1.00 97.62 195 LYS A CA 1
ATOM 1568 C C . LYS A 1 195 ? 2.923 5.404 -12.752 1.00 97.62 195 LYS A C 1
ATOM 1570 O O . LYS A 1 195 ? 3.672 5.338 -13.724 1.00 97.62 195 LYS A O 1
ATOM 1575 N N . VAL A 1 196 ? 2.577 4.334 -12.039 1.00 97.38 196 VAL A N 1
ATOM 1576 C CA . VAL A 1 196 ? 3.025 2.968 -12.344 1.00 97.38 196 VAL A CA 1
ATOM 1577 C C . VAL A 1 196 ? 2.495 2.513 -13.705 1.00 97.38 196 VAL A C 1
ATOM 1579 O O . VAL A 1 196 ? 3.251 1.955 -14.499 1.00 97.38 196 VAL A O 1
ATOM 1582 N N . GLU A 1 197 ? 1.232 2.804 -14.015 1.00 97.69 197 GLU A N 1
ATOM 1583 C CA . GLU A 1 197 ? 0.633 2.529 -15.320 1.00 97.69 197 GLU A CA 1
ATOM 1584 C C . GLU A 1 197 ? 1.349 3.289 -16.443 1.00 97.69 197 GLU A C 1
ATOM 1586 O O . GLU A 1 197 ? 1.711 2.694 -17.458 1.00 97.69 197 GLU A O 1
ATOM 1591 N N . ALA A 1 198 ? 1.648 4.576 -16.250 1.00 97.56 198 ALA A N 1
ATOM 1592 C CA . ALA A 1 198 ? 2.391 5.364 -17.232 1.00 97.56 198 ALA A CA 1
ATOM 1593 C C . ALA A 1 198 ? 3.796 4.791 -17.508 1.00 97.56 198 ALA A C 1
ATOM 1595 O O . ALA A 1 198 ? 4.225 4.726 -18.667 1.00 97.56 198 ALA A O 1
ATOM 1596 N N . LEU A 1 199 ? 4.502 4.332 -16.468 1.00 97.38 199 LEU A N 1
ATOM 1597 C CA . LEU A 1 199 ? 5.794 3.652 -16.614 1.00 97.38 199 LEU A CA 1
ATOM 1598 C C . LEU A 1 199 ? 5.656 2.327 -17.367 1.00 97.38 199 LEU A C 1
ATOM 1600 O O . LEU A 1 199 ? 6.446 2.052 -18.272 1.00 97.38 199 LEU A O 1
ATOM 1604 N N . TYR A 1 200 ? 4.630 1.536 -17.049 1.00 97.94 200 TYR A N 1
ATOM 1605 C CA . TYR A 1 200 ? 4.348 0.288 -17.753 1.00 97.94 200 TYR A CA 1
ATOM 1606 C C . TYR A 1 200 ? 4.085 0.519 -19.242 1.00 97.94 200 TYR A C 1
ATOM 1608 O O . TYR A 1 200 ? 4.698 -0.128 -20.089 1.00 97.94 200 TYR A O 1
ATOM 1616 N N . VAL A 1 201 ? 3.210 1.468 -19.583 1.00 98.06 201 VAL A N 1
ATOM 1617 C CA . VAL A 1 201 ? 2.902 1.800 -20.980 1.00 98.06 201 VAL A CA 1
ATOM 1618 C C . VAL A 1 201 ? 4.161 2.271 -21.708 1.00 98.06 201 VAL A C 1
ATOM 1620 O O . VAL A 1 201 ? 4.425 1.818 -22.821 1.00 98.06 201 VAL A O 1
ATOM 1623 N N . SER A 1 202 ? 4.986 3.103 -21.067 1.00 97.56 202 SER A N 1
ATOM 1624 C CA . SER A 1 202 ? 6.262 3.558 -21.635 1.00 97.56 202 SER A CA 1
ATOM 1625 C C . SER A 1 202 ? 7.196 2.385 -21.939 1.00 97.56 202 SER A C 1
ATOM 1627 O O . SER A 1 202 ? 7.722 2.297 -23.046 1.00 97.56 202 SER A O 1
ATOM 1629 N N . TYR A 1 203 ? 7.321 1.433 -21.009 1.00 97.50 203 TYR A N 1
ATOM 1630 C CA . TYR A 1 203 ? 8.069 0.188 -21.202 1.00 97.50 203 TYR A CA 1
ATOM 1631 C C . TYR A 1 203 ? 7.510 -0.678 -22.340 1.00 97.50 203 TYR A C 1
ATOM 1633 O O . TYR A 1 203 ? 8.272 -1.257 -23.115 1.00 97.50 203 TYR A O 1
ATOM 1641 N N . ARG A 1 204 ? 6.183 -0.755 -22.490 1.00 97.69 204 ARG A N 1
ATOM 1642 C CA . ARG A 1 204 ? 5.542 -1.510 -23.578 1.00 97.69 204 ARG A CA 1
ATOM 1643 C C . ARG A 1 204 ? 5.760 -0.884 -24.953 1.00 97.69 204 ARG A C 1
ATOM 1645 O O . ARG A 1 204 ? 5.810 -1.626 -25.930 1.00 97.69 204 ARG A O 1
ATOM 1652 N N . VAL A 1 205 ? 5.873 0.441 -25.031 1.00 98.06 205 VAL A N 1
ATOM 1653 C CA . VAL A 1 205 ? 6.135 1.171 -26.281 1.00 98.06 205 VAL A CA 1
ATOM 1654 C C . VAL A 1 205 ? 7.619 1.121 -26.647 1.00 98.06 205 VAL A C 1
ATOM 1656 O O . VAL A 1 205 ? 7.957 0.855 -27.799 1.00 98.06 205 VAL A O 1
ATOM 1659 N N . ASN A 1 206 ? 8.506 1.363 -25.681 1.00 97.38 206 ASN A N 1
ATOM 1660 C CA . ASN A 1 206 ? 9.951 1.280 -25.849 1.00 97.38 206 ASN A CA 1
ATOM 1661 C C . ASN A 1 206 ? 10.582 0.744 -24.561 1.00 97.38 206 ASN A C 1
ATOM 1663 O O . ASN A 1 206 ? 10.627 1.438 -23.545 1.00 97.38 206 ASN A O 1
ATOM 1667 N N . GLN A 1 207 ? 11.091 -0.484 -24.624 1.00 96.94 207 GLN A N 1
ATOM 1668 C CA . GLN A 1 207 ? 11.613 -1.173 -23.448 1.00 96.94 207 GLN A CA 1
ATOM 1669 C C . GLN A 1 207 ? 12.807 -0.443 -22.829 1.00 96.94 207 GLN A C 1
ATOM 1671 O O . GLN A 1 207 ? 12.800 -0.210 -21.624 1.00 96.94 207 GLN A O 1
ATOM 1676 N N . ASP A 1 208 ? 13.788 -0.027 -23.633 1.00 96.38 208 ASP A N 1
ATOM 1677 C CA . ASP A 1 208 ? 15.013 0.601 -23.124 1.00 96.38 208 ASP A CA 1
ATOM 1678 C C . ASP A 1 208 ? 14.719 1.960 -22.479 1.00 96.38 208 ASP A C 1
ATOM 1680 O O . ASP A 1 208 ? 15.150 2.231 -21.358 1.00 96.38 208 ASP A O 1
ATOM 1684 N N . ALA A 1 209 ? 13.923 2.796 -23.153 1.00 95.94 209 ALA A N 1
ATOM 1685 C CA . ALA A 1 209 ? 13.528 4.098 -22.616 1.00 95.94 209 ALA A CA 1
ATOM 1686 C C . ALA A 1 209 ? 12.619 3.959 -21.382 1.00 95.94 209 ALA A C 1
ATOM 1688 O O . ALA A 1 209 ? 12.755 4.709 -20.419 1.00 95.94 209 ALA A O 1
ATOM 1689 N N . GLY A 1 210 ? 11.706 2.983 -21.382 1.00 95.81 210 GLY A N 1
ATOM 1690 C CA . GLY A 1 210 ? 10.831 2.716 -20.245 1.00 95.81 210 GLY A CA 1
ATOM 1691 C C . GLY A 1 210 ? 11.592 2.225 -19.015 1.00 95.81 210 GLY A C 1
ATOM 1692 O O . GLY A 1 210 ? 11.304 2.681 -17.913 1.00 95.81 210 GLY A O 1
ATOM 1693 N N . LEU A 1 211 ? 12.592 1.354 -19.186 1.00 96.44 211 LEU A N 1
ATOM 1694 C CA . LEU A 1 211 ? 13.440 0.903 -18.078 1.00 96.44 211 LEU A CA 1
ATOM 1695 C C . LEU A 1 211 ? 14.282 2.042 -17.496 1.00 96.44 211 LEU A C 1
ATOM 1697 O O . LEU A 1 211 ? 14.390 2.141 -16.276 1.00 96.44 211 LEU A O 1
ATOM 1701 N N . GLN A 1 212 ? 14.804 2.941 -18.336 1.00 97.31 212 GLN A N 1
ATOM 1702 C CA . GLN A 1 212 ? 15.487 4.147 -17.856 1.00 97.31 212 GLN A CA 1
ATOM 1703 C C . GLN A 1 212 ? 14.557 5.023 -17.006 1.00 97.31 212 GLN A C 1
ATOM 1705 O O . GLN A 1 212 ? 14.918 5.401 -15.894 1.00 97.31 212 GLN A O 1
ATOM 1710 N N . LEU A 1 213 ? 13.325 5.270 -17.468 1.00 96.31 213 LEU A N 1
ATOM 1711 C CA . LEU A 1 213 ? 12.330 6.024 -16.697 1.00 96.31 213 LEU A CA 1
ATOM 1712 C C . LEU A 1 213 ? 11.961 5.336 -15.376 1.00 96.31 213 LEU A C 1
ATOM 1714 O O . LEU A 1 213 ? 11.783 6.009 -14.360 1.00 96.31 213 LEU A O 1
ATOM 1718 N N . VAL A 1 214 ? 11.859 4.004 -15.368 1.00 96.62 214 VAL A N 1
ATOM 1719 C CA . VAL A 1 214 ? 11.651 3.233 -14.135 1.00 96.62 214 VAL A CA 1
ATOM 1720 C C . VAL A 1 214 ? 12.809 3.459 -13.170 1.00 96.62 214 VAL A C 1
ATOM 1722 O O . VAL A 1 214 ? 12.570 3.752 -12.001 1.00 96.62 214 VAL A O 1
ATOM 1725 N N . ASP A 1 215 ? 14.054 3.360 -13.632 1.00 96.81 215 ASP A N 1
ATOM 1726 C CA . ASP A 1 215 ? 15.230 3.549 -12.783 1.00 96.81 215 ASP A CA 1
ATOM 1727 C C . ASP A 1 215 ? 15.303 4.952 -12.173 1.00 96.81 215 ASP A C 1
ATOM 1729 O O . ASP A 1 215 ? 15.668 5.087 -11.002 1.00 96.81 215 ASP A O 1
ATOM 1733 N N . GLU A 1 216 ? 14.892 5.970 -12.928 1.00 97.06 216 GLU A N 1
ATOM 1734 C CA . GLU A 1 216 ? 14.832 7.361 -12.479 1.00 97.06 216 GLU A CA 1
ATOM 1735 C C . GLU A 1 216 ? 13.710 7.605 -11.459 1.00 97.06 216 GLU A C 1
ATOM 1737 O O . GLU A 1 216 ? 13.924 8.266 -10.441 1.00 97.06 216 GLU A O 1
ATOM 1742 N N . GLN A 1 217 ? 12.509 7.072 -11.704 1.00 97.06 217 GLN A N 1
ATOM 1743 C CA . GLN A 1 217 ? 11.311 7.434 -10.937 1.00 97.06 217 GLN A CA 1
ATOM 1744 C C . GLN A 1 217 ? 10.983 6.474 -9.792 1.00 97.06 217 GLN A C 1
ATOM 1746 O O . GLN A 1 217 ? 10.284 6.864 -8.851 1.00 97.06 217 GLN A O 1
ATOM 1751 N N . LYS A 1 218 ? 11.480 5.230 -9.815 1.00 95.38 218 LYS A N 1
ATOM 1752 C CA . LYS A 1 218 ? 11.112 4.201 -8.824 1.00 95.38 218 LYS A CA 1
ATOM 1753 C C . LYS A 1 218 ? 11.367 4.635 -7.384 1.00 95.38 218 LYS A C 1
ATOM 1755 O O . LYS A 1 218 ? 10.575 4.303 -6.509 1.00 95.38 218 LYS A O 1
ATOM 1760 N N . ALA A 1 219 ? 12.434 5.395 -7.128 1.00 95.69 219 ALA A N 1
ATOM 1761 C CA . ALA A 1 219 ? 12.759 5.875 -5.787 1.00 95.69 219 ALA A CA 1
ATOM 1762 C C . ALA A 1 219 ? 11.752 6.927 -5.291 1.00 95.69 219 ALA A C 1
ATOM 1764 O O . ALA A 1 219 ? 11.278 6.838 -4.160 1.00 95.69 219 ALA A O 1
ATOM 1765 N N . GLU A 1 220 ? 11.377 7.886 -6.143 1.00 96.81 220 GLU A N 1
ATOM 1766 C CA . GLU A 1 220 ? 10.384 8.916 -5.810 1.00 96.81 220 GLU A CA 1
ATOM 1767 C C . GLU A 1 220 ? 8.999 8.301 -5.576 1.00 96.81 220 GLU A C 1
ATOM 1769 O O . GLU A 1 220 ? 8.306 8.644 -4.613 1.00 96.81 220 GLU A O 1
ATOM 1774 N N . ILE A 1 221 ? 8.591 7.370 -6.443 1.00 96.38 221 ILE A N 1
ATOM 1775 C CA . ILE A 1 221 ? 7.294 6.699 -6.329 1.00 96.38 221 ILE A CA 1
ATOM 1776 C C . ILE A 1 221 ? 7.266 5.820 -5.073 1.00 96.38 221 ILE A C 1
ATOM 1778 O O . ILE A 1 221 ? 6.288 5.864 -4.326 1.00 96.38 221 ILE A O 1
ATOM 1782 N N . ALA A 1 222 ? 8.344 5.082 -4.787 1.00 95.44 222 ALA A N 1
ATOM 1783 C CA . ALA A 1 222 ? 8.456 4.294 -3.563 1.00 95.44 222 ALA A CA 1
ATOM 1784 C C . ALA A 1 222 ? 8.387 5.177 -2.308 1.00 95.44 222 ALA A C 1
ATOM 1786 O O . ALA A 1 222 ? 7.653 4.845 -1.378 1.00 95.44 222 ALA A O 1
ATOM 1787 N N . GLN A 1 223 ? 9.079 6.320 -2.296 1.00 96.06 223 GLN A N 1
ATOM 1788 C CA . GLN A 1 223 ? 9.008 7.263 -1.179 1.00 96.06 223 GLN A CA 1
ATOM 1789 C C . GLN A 1 223 ? 7.587 7.805 -0.999 1.00 96.06 223 GLN A C 1
ATOM 1791 O O . GLN A 1 223 ? 7.053 7.771 0.105 1.00 96.06 223 GLN A O 1
ATOM 1796 N N . SER A 1 224 ? 6.933 8.205 -2.091 1.00 94.62 224 SER A N 1
ATOM 1797 C CA . SER A 1 224 ? 5.542 8.676 -2.062 1.00 94.62 224 SER A CA 1
ATOM 1798 C C . SER A 1 224 ? 4.589 7.617 -1.492 1.00 94.62 224 SER A C 1
ATOM 1800 O O . SER A 1 224 ? 3.663 7.947 -0.750 1.00 94.62 224 SER A O 1
ATOM 1802 N N . ALA A 1 225 ? 4.821 6.339 -1.809 1.00 94.81 225 ALA A N 1
ATOM 1803 C CA . ALA A 1 225 ? 4.039 5.227 -1.280 1.00 94.81 225 ALA A CA 1
ATOM 1804 C C . ALA A 1 225 ? 4.258 5.015 0.226 1.00 94.81 225 ALA A C 1
ATOM 1806 O O . ALA A 1 225 ? 3.297 4.773 0.957 1.00 94.81 225 ALA A O 1
ATOM 1807 N N . GLN A 1 226 ? 5.497 5.148 0.705 1.00 94.81 226 GLN A N 1
ATOM 1808 C CA . GLN A 1 226 ? 5.820 5.065 2.134 1.00 94.81 226 GLN A CA 1
ATOM 1809 C C . GLN A 1 226 ? 5.236 6.244 2.922 1.00 94.81 226 GLN A C 1
ATOM 1811 O O . GLN A 1 226 ? 4.625 6.056 3.978 1.00 94.81 226 GLN A O 1
ATOM 1816 N N . ASP A 1 227 ? 5.334 7.456 2.380 1.00 93.62 227 ASP A N 1
ATOM 1817 C CA . ASP A 1 227 ? 4.756 8.655 2.989 1.00 93.62 227 ASP A CA 1
ATOM 1818 C C . ASP A 1 227 ? 3.228 8.529 3.108 1.00 93.62 227 ASP A C 1
ATOM 1820 O O . ASP A 1 227 ? 2.642 8.885 4.134 1.00 93.62 227 ASP A O 1
ATOM 1824 N N . ALA A 1 228 ? 2.579 7.949 2.092 1.00 93.19 228 ALA A N 1
ATOM 1825 C CA . ALA A 1 228 ? 1.145 7.671 2.107 1.00 93.19 228 ALA A CA 1
ATOM 1826 C C . ALA A 1 228 ? 0.738 6.641 3.177 1.00 93.19 228 ALA A C 1
ATOM 1828 O O . ALA A 1 228 ? -0.346 6.763 3.745 1.00 93.19 228 ALA A O 1
ATOM 1829 N N . LEU A 1 229 ? 1.595 5.657 3.474 1.00 93.00 229 LEU A N 1
ATOM 1830 C CA . LEU A 1 229 ? 1.348 4.640 4.506 1.00 93.00 229 LEU A CA 1
ATOM 1831 C C . LEU A 1 229 ? 1.639 5.134 5.924 1.00 93.00 229 LEU A C 1
ATOM 1833 O O . LEU A 1 229 ? 1.070 4.622 6.881 1.00 93.00 229 LEU A O 1
ATOM 1837 N N . THR A 1 230 ? 2.507 6.130 6.091 1.00 90.75 230 THR A N 1
ATOM 1838 C CA . THR A 1 230 ? 2.959 6.567 7.423 1.00 90.75 230 THR A CA 1
ATOM 1839 C C . THR A 1 230 ? 1.790 7.003 8.318 1.00 90.75 230 THR A C 1
ATOM 1841 O O . THR A 1 230 ? 1.768 6.700 9.511 1.00 90.75 230 THR A O 1
ATOM 1844 N N . GLY A 1 231 ? 0.788 7.676 7.741 1.00 83.44 231 GLY A N 1
ATOM 1845 C CA . GLY A 1 231 ? -0.398 8.125 8.476 1.00 83.44 231 GLY A CA 1
ATOM 1846 C C . GLY A 1 231 ? -1.299 6.981 8.948 1.00 83.44 231 GLY A C 1
ATOM 1847 O O . GLY A 1 231 ? -1.728 6.979 10.103 1.00 83.44 231 GLY A O 1
ATOM 1848 N N . SER A 1 232 ? -1.552 5.992 8.088 1.00 85.69 232 SER A N 1
ATOM 1849 C CA . SER A 1 232 ? -2.385 4.836 8.430 1.00 85.69 232 SER A CA 1
ATOM 1850 C C . SER A 1 232 ? -1.677 3.893 9.396 1.00 85.69 232 SER A C 1
ATOM 1852 O O . SER A 1 232 ? -2.295 3.468 10.367 1.00 85.69 232 SER A O 1
ATOM 1854 N N . LEU A 1 233 ? -0.374 3.651 9.215 1.00 87.94 233 LEU A N 1
ATOM 1855 C CA . LEU A 1 233 ? 0.420 2.794 10.099 1.00 87.94 233 LEU A CA 1
ATOM 1856 C C . LEU A 1 233 ? 0.425 3.295 11.547 1.00 87.94 233 LEU A C 1
ATOM 1858 O O . LEU A 1 233 ? 0.276 2.495 12.466 1.00 87.94 233 LEU A O 1
ATOM 1862 N N . ALA A 1 234 ? 0.529 4.610 11.758 1.00 87.69 234 ALA A N 1
ATOM 1863 C CA . ALA A 1 234 ? 0.454 5.197 13.096 1.00 87.69 234 ALA A CA 1
ATOM 1864 C C . ALA A 1 234 ? -0.926 4.998 13.755 1.00 87.69 234 ALA A C 1
ATOM 1866 O O . ALA A 1 234 ? -1.033 4.870 14.977 1.00 87.69 234 ALA A O 1
ATOM 1867 N N . LEU A 1 235 ? -1.996 4.972 12.955 1.00 85.75 235 LEU A N 1
ATOM 1868 C CA . LEU A 1 235 ? -3.359 4.743 13.431 1.00 85.75 235 LEU A CA 1
ATOM 1869 C C . LEU A 1 235 ? -3.596 3.250 13.732 1.00 85.75 235 LEU A C 1
ATOM 1871 O O . LEU A 1 235 ? -4.146 2.910 14.782 1.00 85.75 235 LEU A O 1
ATOM 1875 N N . THR A 1 236 ? -3.132 2.355 12.854 1.00 86.00 236 THR A N 1
ATOM 1876 C CA . THR A 1 236 ? -3.334 0.900 12.958 1.00 86.00 236 THR A CA 1
ATOM 1877 C C . THR A 1 236 ? -2.364 0.203 13.910 1.00 86.00 236 THR A C 1
ATOM 1879 O O . THR A 1 236 ? -2.648 -0.909 14.355 1.00 86.00 236 THR A O 1
ATOM 1882 N N . GLU A 1 237 ? -1.267 0.843 14.320 1.00 85.88 237 GLU A N 1
ATOM 1883 C CA . GLU A 1 237 ? -0.365 0.327 15.363 1.00 85.88 237 GLU A CA 1
ATOM 1884 C C . GLU A 1 237 ? -1.114 0.023 16.674 1.00 85.88 237 GLU A C 1
ATOM 1886 O O . GLU A 1 237 ? -0.860 -0.985 17.342 1.00 85.88 237 GLU A O 1
ATOM 1891 N N . ARG A 1 238 ? -2.131 0.835 16.990 1.00 79.38 238 ARG A N 1
ATOM 1892 C CA . ARG A 1 238 ? -3.024 0.614 18.136 1.00 79.38 238 ARG A CA 1
ATOM 1893 C C . ARG A 1 238 ? -3.837 -0.673 18.013 1.00 79.38 238 ARG A C 1
ATOM 1895 O O . ARG A 1 238 ? -4.134 -1.293 19.020 1.00 79.38 238 ARG A O 1
ATOM 1902 N N . LEU A 1 239 ? -4.172 -1.098 16.798 1.00 77.19 239 LEU A N 1
ATOM 1903 C CA . LEU A 1 239 ? -4.935 -2.327 16.562 1.00 77.19 239 LEU A CA 1
ATOM 1904 C C . LEU A 1 239 ? -4.041 -3.569 16.623 1.00 77.19 239 LEU A C 1
ATOM 1906 O O . LEU A 1 239 ? -4.470 -4.619 17.083 1.00 77.19 239 LEU A O 1
ATOM 1910 N N . LYS A 1 240 ? -2.778 -3.451 16.199 1.00 71.00 240 LYS A N 1
ATOM 1911 C CA . LYS A 1 240 ? -1.810 -4.564 16.202 1.00 71.00 240 LYS A CA 1
ATOM 1912 C C . LYS A 1 240 ? -1.339 -4.939 17.612 1.00 71.00 240 LYS A C 1
ATOM 1914 O O . LYS A 1 240 ? -0.907 -6.067 17.835 1.00 71.00 240 LYS A O 1
ATOM 1919 N N . THR A 1 241 ? -1.411 -4.001 18.554 1.00 63.62 241 THR A N 1
ATOM 1920 C CA . THR A 1 241 ? -1.008 -4.190 19.959 1.00 63.62 241 THR A CA 1
ATOM 1921 C C . THR A 1 241 ? -2.150 -4.660 20.859 1.00 63.62 241 THR A C 1
ATOM 1923 O O . THR A 1 241 ? -1.900 -5.259 21.906 1.00 63.62 241 THR A O 1
ATOM 1926 N N . VAL A 1 242 ? -3.400 -4.453 20.443 1.00 57.16 242 VAL A N 1
ATOM 1927 C CA . VAL A 1 242 ? -4.579 -4.964 21.142 1.00 57.16 242 VAL A CA 1
ATOM 1928 C C . VAL A 1 242 ? -4.809 -6.403 20.680 1.00 57.16 242 VAL A C 1
ATOM 1930 O O . VAL A 1 242 ? -5.441 -6.669 19.662 1.00 57.16 242 VAL A O 1
ATOM 1933 N N . ALA A 1 243 ? -4.240 -7.352 21.430 1.00 48.03 243 ALA A N 1
ATOM 1934 C CA . ALA A 1 243 ? -4.602 -8.765 21.341 1.00 48.03 243 ALA A CA 1
ATOM 1935 C C . ALA A 1 243 ? -6.139 -8.914 21.363 1.00 48.03 243 ALA A C 1
ATOM 1937 O O . ALA A 1 243 ? -6.792 -8.118 22.042 1.00 48.03 243 ALA A O 1
ATOM 1938 N N . PRO A 1 244 ? -6.726 -9.902 20.655 1.00 51.81 244 PRO A N 1
ATOM 1939 C CA . PRO A 1 244 ? -8.176 -10.048 20.573 1.00 51.81 244 PRO A CA 1
ATOM 1940 C C . PRO A 1 244 ? -8.766 -10.055 21.982 1.00 51.81 244 PRO A C 1
ATOM 1942 O O . PRO A 1 244 ? -8.428 -10.923 22.790 1.00 51.81 244 PRO A O 1
ATOM 1945 N N . GLU A 1 245 ? -9.594 -9.051 22.284 1.00 49.34 245 GLU A N 1
ATOM 1946 C CA . GLU A 1 245 ? -10.290 -8.939 23.560 1.00 49.34 245 GLU A CA 1
ATOM 1947 C C . GLU A 1 245 ? -11.093 -10.222 23.773 1.00 49.34 245 GLU A C 1
ATOM 1949 O O . GLU A 1 245 ? -12.138 -10.455 23.163 1.00 49.34 245 GLU A O 1
ATOM 1954 N N . VAL A 1 246 ? -10.582 -11.081 24.653 1.00 49.09 246 VAL A N 1
ATOM 1955 C CA . VAL A 1 246 ? -11.367 -12.138 25.273 1.00 49.09 246 VAL A CA 1
ATOM 1956 C C . VAL A 1 246 ? -12.429 -11.409 26.080 1.00 49.09 246 VAL A C 1
ATOM 1958 O O . VAL A 1 246 ? -12.151 -10.901 27.166 1.00 49.09 246 VAL A O 1
ATOM 1961 N N . ILE A 1 247 ? -13.630 -11.303 25.511 1.00 51.84 247 ILE A N 1
ATOM 1962 C CA . ILE A 1 247 ? -14.822 -10.809 26.198 1.00 51.84 247 ILE A CA 1
ATOM 1963 C C . ILE A 1 247 ? -14.856 -11.510 27.563 1.00 51.84 247 ILE A C 1
ATOM 1965 O O . ILE A 1 247 ? -14.915 -12.744 27.596 1.00 51.84 247 ILE A O 1
ATOM 1969 N N . PRO A 1 248 ? -14.769 -10.790 28.696 1.00 49.12 248 PRO A N 1
ATOM 1970 C CA . PRO A 1 248 ? -14.747 -11.446 29.989 1.00 49.12 248 PRO A CA 1
ATOM 1971 C C . PRO A 1 248 ? -16.060 -12.217 30.159 1.00 49.12 248 PRO A C 1
ATOM 1973 O O . PRO A 1 248 ? -17.139 -11.622 30.196 1.00 49.12 248 PRO A O 1
ATOM 1976 N N . GLU A 1 249 ? -15.968 -13.542 30.322 1.00 52.31 249 GLU A N 1
ATOM 1977 C CA . GLU A 1 249 ? -17.075 -14.489 30.578 1.00 52.31 249 GLU A CA 1
ATOM 1978 C C . GLU A 1 249 ? -17.936 -14.146 31.825 1.00 52.31 249 GLU A C 1
ATOM 1980 O O . GLU A 1 249 ? -18.807 -14.909 32.249 1.00 52.31 249 GLU A O 1
ATOM 1985 N N . GLY A 1 250 ? -17.709 -12.994 32.457 1.00 52.31 250 GLY A N 1
ATOM 1986 C CA . GLY A 1 250 ? -18.422 -12.509 33.631 1.00 52.31 250 GLY A CA 1
ATOM 1987 C C . GLY A 1 250 ? -19.801 -11.906 33.352 1.00 52.31 250 GLY A C 1
ATOM 1988 O O . GLY A 1 250 ? -20.635 -11.928 34.255 1.00 52.31 250 GLY A O 1
ATOM 1989 N N . PHE A 1 251 ? -20.096 -11.416 32.139 1.00 51.94 251 PHE A N 1
ATOM 1990 C CA . PHE A 1 251 ? -21.366 -10.705 31.891 1.00 51.94 251 PHE A CA 1
ATOM 1991 C C . PHE A 1 251 ? -22.591 -11.638 31.801 1.00 51.94 251 PHE A C 1
ATOM 1993 O O . PHE A 1 251 ? -23.718 -11.229 32.072 1.00 51.94 251 PHE A O 1
ATOM 2000 N N . VAL A 1 252 ? -22.384 -12.927 31.511 1.00 54.81 252 VAL A N 1
ATOM 2001 C CA . VAL A 1 252 ? -23.476 -13.913 31.380 1.00 54.81 252 VAL A CA 1
ATOM 2002 C C . VAL A 1 252 ? -23.813 -14.592 32.721 1.00 54.81 252 VAL A C 1
ATOM 2004 O O . VAL A 1 252 ? -24.949 -15.024 32.943 1.00 54.81 252 VAL A O 1
ATOM 2007 N N . LYS A 1 253 ? -22.878 -14.624 33.685 1.00 51.78 253 LYS A N 1
ATOM 2008 C CA . LYS A 1 253 ? -23.091 -15.286 34.989 1.00 51.78 253 LYS A CA 1
ATOM 2009 C C . LYS A 1 253 ? -24.205 -14.642 35.822 1.00 51.78 253 LYS A C 1
ATOM 2011 O O . LYS A 1 253 ? -24.926 -15.359 36.518 1.00 51.78 253 LYS A O 1
ATOM 2016 N N . GLY A 1 254 ? -24.402 -13.326 35.714 1.00 50.75 254 GLY A N 1
ATOM 2017 C CA . GLY A 1 254 ? -25.419 -12.598 36.486 1.00 50.75 254 GLY A CA 1
ATOM 2018 C C . GLY A 1 254 ? -26.865 -12.966 36.131 1.00 50.75 254 GLY A C 1
ATOM 2019 O O . GLY A 1 254 ? -27.727 -13.013 37.011 1.00 50.75 254 GLY A O 1
ATOM 2020 N N . ASN A 1 255 ? -27.131 -13.297 34.864 1.00 55.56 255 ASN A N 1
ATOM 2021 C CA . ASN A 1 255 ? -28.481 -13.630 34.403 1.00 55.56 255 ASN A CA 1
ATOM 2022 C C . ASN A 1 255 ? -28.791 -15.131 34.511 1.00 55.56 255 ASN A C 1
ATOM 2024 O O . ASN A 1 255 ? -29.924 -15.490 34.828 1.00 55.56 255 ASN A O 1
ATOM 2028 N N . ILE A 1 256 ? -27.791 -16.013 34.379 1.00 57.66 256 ILE A N 1
ATOM 2029 C CA . ILE A 1 256 ? -27.976 -17.464 34.575 1.00 57.66 256 ILE A CA 1
ATOM 2030 C C . ILE A 1 256 ? -28.317 -17.790 36.041 1.00 57.66 256 ILE A C 1
ATOM 2032 O O . ILE A 1 256 ? -29.162 -18.649 36.303 1.00 57.66 256 ILE A O 1
ATOM 2036 N N . TYR A 1 257 ? -27.733 -17.073 37.011 1.00 53.56 257 TYR A N 1
ATOM 2037 C CA . TYR A 1 257 ? -28.015 -17.304 38.435 1.00 53.56 257 TYR A CA 1
ATOM 2038 C C . TYR A 1 257 ? -29.475 -16.987 38.808 1.00 53.56 257 TYR A C 1
ATOM 2040 O O . TYR A 1 257 ? -30.083 -17.687 39.619 1.00 53.56 257 TYR A O 1
ATOM 2048 N N . LYS A 1 258 ? -30.080 -15.977 38.166 1.00 57.41 258 LYS A N 1
ATOM 2049 C CA . LYS A 1 258 ? -31.494 -15.614 38.371 1.00 57.41 258 LYS A CA 1
ATOM 2050 C C . LYS A 1 258 ? -32.459 -16.640 37.774 1.00 57.41 258 LYS A C 1
ATOM 2052 O O . LYS A 1 258 ? -33.514 -16.881 38.355 1.00 57.41 258 LYS A O 1
ATOM 2057 N N . ILE A 1 259 ? -32.090 -17.271 36.659 1.00 59.78 259 ILE A N 1
ATOM 2058 C CA . ILE A 1 259 ? -32.904 -18.316 36.023 1.00 59.78 259 ILE A CA 1
ATOM 2059 C C . ILE A 1 259 ? -32.855 -19.606 36.850 1.00 59.78 259 ILE A C 1
ATOM 2061 O O . ILE A 1 259 ? -33.901 -20.193 37.116 1.00 59.78 259 ILE A O 1
ATOM 2065 N N . LYS A 1 260 ? -31.676 -19.999 37.357 1.00 57.62 260 LYS A N 1
ATOM 2066 C CA . LYS A 1 260 ? -31.563 -21.163 38.253 1.00 57.62 260 LYS A CA 1
ATOM 2067 C C . LYS A 1 260 ? -32.386 -20.996 39.532 1.00 57.62 260 LYS A C 1
ATOM 2069 O O . LYS A 1 260 ? -33.092 -21.924 39.905 1.00 57.62 260 LYS A O 1
ATOM 2074 N N . LYS A 1 261 ? -32.359 -19.812 40.159 1.00 62.94 261 LYS A N 1
ATOM 2075 C CA . LYS A 1 261 ? -33.136 -19.552 41.382 1.00 62.94 261 LYS A CA 1
ATOM 2076 C C . LYS A 1 261 ? -34.649 -19.678 41.152 1.00 62.94 261 LYS A C 1
ATOM 2078 O O . LYS A 1 261 ? -35.321 -20.331 41.941 1.00 62.94 261 LYS A O 1
ATOM 2083 N N . LYS A 1 262 ? -35.168 -19.135 40.044 1.00 58.38 262 LYS A N 1
ATOM 2084 C CA . LYS A 1 262 ? -36.601 -19.237 39.713 1.00 58.38 262 LYS A CA 1
ATOM 2085 C C . LYS A 1 262 ? -37.056 -20.659 39.378 1.00 58.38 262 LYS A C 1
ATOM 2087 O O . LYS A 1 262 ? -38.190 -21.002 39.675 1.00 58.38 262 LYS A O 1
ATOM 2092 N N . ILE A 1 263 ? -36.195 -21.486 38.783 1.00 61.97 263 ILE A N 1
ATOM 2093 C CA . ILE A 1 263 ? -36.536 -22.888 38.490 1.00 61.97 263 ILE A CA 1
ATOM 2094 C C . ILE A 1 263 ? -36.579 -23.711 39.785 1.00 61.97 263 ILE A C 1
ATOM 2096 O O . ILE A 1 263 ? -37.491 -24.507 39.975 1.00 61.97 263 ILE A O 1
ATOM 2100 N N . THR A 1 264 ? -35.651 -23.481 40.717 1.00 61.31 264 THR A N 1
ATOM 2101 C CA . THR A 1 264 ? -35.649 -24.183 42.011 1.00 61.31 264 THR A CA 1
ATOM 2102 C C . THR A 1 264 ? -36.836 -23.791 42.900 1.00 61.31 264 THR A C 1
ATOM 2104 O O . THR A 1 264 ? -37.365 -24.649 43.595 1.00 61.31 264 THR A O 1
ATOM 2107 N N . GLU A 1 265 ? -37.311 -22.544 42.840 1.00 55.47 265 GLU A N 1
ATOM 2108 C CA . GLU A 1 265 ? -38.505 -22.096 43.583 1.00 55.47 265 GLU A CA 1
ATOM 2109 C C . GLU A 1 265 ? -39.836 -22.620 43.008 1.00 55.47 265 GLU A C 1
ATOM 2111 O O . GLU A 1 265 ? -40.835 -22.602 43.713 1.00 55.47 265 GLU A O 1
ATOM 2116 N N . LEU A 1 266 ? -39.860 -23.111 41.763 1.00 53.75 266 LEU A N 1
ATOM 2117 C CA . LEU A 1 266 ? -41.056 -23.689 41.124 1.00 53.75 266 LEU A CA 1
ATOM 2118 C C . LEU A 1 266 ? -41.139 -25.222 41.239 1.00 53.75 266 LEU A C 1
ATOM 2120 O O . LEU A 1 266 ? -42.077 -25.818 40.716 1.00 53.75 266 LEU A O 1
ATOM 2124 N N . THR A 1 267 ? -40.152 -25.862 41.876 1.00 49.75 267 THR A N 1
ATOM 2125 C CA . THR A 1 267 ? -40.072 -27.334 42.002 1.00 49.75 267 THR A CA 1
ATOM 2126 C C . THR A 1 267 ? -40.237 -27.824 43.452 1.00 49.75 267 THR A C 1
ATOM 2128 O O . THR A 1 267 ? -39.991 -28.995 43.729 1.00 49.75 267 THR A O 1
ATOM 2131 N N . ASN A 1 268 ? -40.659 -26.943 44.365 1.00 43.50 268 ASN A N 1
ATOM 2132 C CA . ASN A 1 268 ? -41.152 -27.265 45.712 1.00 43.50 268 ASN A CA 1
ATOM 2133 C C . ASN A 1 268 ? -42.612 -26.823 45.831 1.00 43.50 268 ASN A C 1
ATOM 2135 O O . ASN A 1 268 ? -43.327 -27.427 46.657 1.00 43.50 268 ASN A O 1
#

Secondary structure (DSSP, 8-state):
-------PPP-----------------------------------------------------------------HHHHHHHHHHHHHHHHHHHHHHHHHTTT--SSS--------TT----HHHHHHHHHH-HHHHHHHHHHHHHHHHHHHHHHHHHHHHHH-GGGHHHHHHHHHHHHHHHHHHHHHHHHHHHHHHHHHHHHHH-HHHHHHHHHHHHHHHHHHHHHHHHHHHHHHHHHHHS------TTTTHHHHHHHHHHHHHT--

Radius of gyration: 36.11 Å; chains: 1; bounding box: 88×103×76 Å

Foldseek 3Di:
DDDDDDDDDDDDDDDDDDDDDDDDDDDDDDDDDDDDDDDDDDDDDDDDDDDDDDDDDDDDDDDDDDDDDDPPPPPVVNVVVVVVVVVVVVVVVVVCCVVPVVPPDPPPPPDDDDDLPLAPDDPVLLNVCVVQQVLLNVLSVVLSVLLVLLVVVLVVLVVVCVVPVVCVVVSVVVSVVSVVLSVQLSVLVVVLNVVSVVLVVVCVVPVVVSSVVCVVCSVVSSVSSVVSCPVSCVVCVVVVPDDPPPPPPPPVVVVVVVVVVVVVVVVD

Organism: NCBI:txid1246637

pLDDT: mean 73.3, std 22.56, range [32.5, 98.06]

Sequence (268 aa):
MRLFFLTFYPVSVKYDSVMFGKKKKNKEASDTPSDSAAGKETKESKKGKGKGATEELPQPESNAKGSGKKKKFFTIKKMIFILMLLAAVAIAGFVVYRIYFKKADTATAGYAQQELVNITLPEEILRFSYDFMPAIYDSLRTFNSEVILLENEIERIKAIAEQYPDQKKIAEKEIKIWEKEKDKMKKAYEKIETKVEALYVSYRVNQDAGLQLVDEQKAEIAQSAQDALTGSLALTERLKTVAPEVIPEGFVKGNIYKIKKKITELTN